Protein AF-A0A813GHS7-F1 (afdb_monomer_lite)

Organism: Polarella glacialis (NCBI:txid89957)

Structure (mmCIF, N/CA/C/O backbone):
data_AF-A0A813GHS7-F1
#
_entry.id   AF-A0A813GHS7-F1
#
loop_
_atom_site.group_PDB
_atom_site.id
_atom_site.type_symbol
_atom_site.label_atom_id
_atom_site.label_alt_id
_atom_site.label_comp_id
_atom_site.label_asym_id
_atom_site.label_entity_id
_atom_site.label_seq_id
_atom_site.pdbx_PDB_ins_code
_atom_site.Cartn_x
_atom_site.Cartn_y
_atom_site.Cartn_z
_atom_site.occupancy
_atom_site.B_iso_or_equiv
_atom_site.auth_seq_id
_atom_site.auth_comp_id
_atom_site.auth_asym_id
_atom_site.auth_atom_id
_atom_site.pdbx_PDB_model_num
ATOM 1 N N . MET A 1 1 ? 24.226 -10.082 -43.437 1.00 36.50 1 MET A N 1
ATOM 2 C CA . MET A 1 1 ? 23.513 -11.001 -42.524 1.00 36.50 1 MET A CA 1
ATOM 3 C C . MET A 1 1 ? 23.214 -10.230 -41.254 1.00 36.50 1 MET A C 1
ATOM 5 O O . MET A 1 1 ? 24.141 -9.887 -40.538 1.00 36.50 1 MET A O 1
ATOM 9 N N . VAL A 1 2 ? 21.954 -9.848 -41.059 1.00 33.19 2 VAL A N 1
ATOM 10 C CA . VAL A 1 2 ? 21.497 -9.031 -39.927 1.00 33.19 2 VAL A CA 1
ATOM 11 C C . VAL A 1 2 ? 20.894 -9.991 -38.909 1.00 33.19 2 VAL A C 1
ATOM 13 O O . VAL A 1 2 ? 19.911 -10.661 -39.218 1.00 33.19 2 VAL A O 1
ATOM 16 N N . HIS A 1 3 ? 21.507 -10.115 -37.733 1.00 35.50 3 HIS A N 1
ATOM 17 C CA . HIS A 1 3 ? 20.937 -10.893 -36.637 1.00 35.50 3 HIS A CA 1
ATOM 18 C C . HIS A 1 3 ? 19.760 -10.114 -36.045 1.00 35.50 3 HIS A C 1
ATOM 20 O O . HIS A 1 3 ? 19.949 -9.123 -35.344 1.00 35.50 3 HIS A O 1
ATOM 26 N N . GLN A 1 4 ? 18.541 -10.557 -36.355 1.00 38.16 4 GLN A N 1
ATOM 27 C CA . GLN A 1 4 ? 17.343 -10.175 -35.615 1.00 38.16 4 GLN A CA 1
ATOM 28 C C . GLN A 1 4 ? 17.448 -10.777 -34.209 1.00 38.16 4 GLN A C 1
ATOM 30 O O . GLN A 1 4 ? 17.292 -11.984 -34.032 1.00 38.16 4 GLN A O 1
ATOM 35 N N . PHE A 1 5 ? 17.741 -9.946 -33.210 1.00 39.94 5 PHE A N 1
ATOM 36 C CA . PHE A 1 5 ? 17.486 -10.303 -31.820 1.00 39.94 5 PHE A CA 1
ATOM 37 C C . PHE A 1 5 ? 15.978 -10.206 -31.589 1.00 39.94 5 PHE A C 1
ATOM 39 O O . PHE A 1 5 ? 15.392 -9.130 -31.702 1.00 39.94 5 PHE A O 1
ATOM 46 N N . GLY A 1 6 ? 15.359 -11.360 -31.338 1.00 39.00 6 GLY A N 1
ATOM 47 C CA . GLY A 1 6 ? 13.944 -11.476 -31.017 1.00 39.00 6 GLY A CA 1
ATOM 48 C C . GLY A 1 6 ? 13.598 -10.619 -29.806 1.00 39.00 6 GLY A C 1
ATOM 49 O O . GLY A 1 6 ? 14.186 -10.772 -28.735 1.00 39.00 6 GLY A O 1
ATOM 50 N N . GLY A 1 7 ? 12.654 -9.701 -30.003 1.00 39.31 7 GLY A N 1
ATOM 51 C CA . GLY A 1 7 ? 12.075 -8.904 -28.937 1.00 39.31 7 GLY A CA 1
ATOM 52 C C . GLY A 1 7 ? 11.357 -9.805 -27.941 1.00 39.31 7 GLY A C 1
ATOM 53 O O . GLY A 1 7 ? 10.362 -10.443 -28.276 1.00 39.31 7 GLY A O 1
ATOM 54 N N . LEU A 1 8 ? 11.857 -9.836 -26.709 1.00 34.03 8 LEU A N 1
ATOM 55 C CA . LEU A 1 8 ? 11.087 -10.269 -25.553 1.00 34.03 8 LEU A CA 1
ATOM 56 C C . LEU A 1 8 ? 10.046 -9.179 -25.275 1.00 34.03 8 LEU A C 1
ATOM 58 O O . LEU A 1 8 ? 10.344 -8.158 -24.653 1.00 34.03 8 LEU A O 1
ATOM 62 N N . THR A 1 9 ? 8.832 -9.369 -25.785 1.00 40.91 9 THR A N 1
ATOM 63 C CA . THR A 1 9 ? 7.668 -8.556 -25.422 1.00 40.91 9 THR A CA 1
ATOM 64 C C . THR A 1 9 ? 7.441 -8.689 -23.916 1.00 40.91 9 THR A C 1
ATOM 66 O O . THR A 1 9 ? 6.987 -9.722 -23.435 1.00 40.91 9 THR A O 1
ATOM 69 N N . SER A 1 10 ? 7.811 -7.652 -23.162 1.00 43.69 10 SER A N 1
ATOM 70 C CA . SER A 1 10 ? 7.777 -7.593 -21.691 1.00 43.69 10 SER A CA 1
ATOM 71 C C . SER A 1 10 ? 6.371 -7.350 -21.115 1.00 43.69 10 SER A C 1
ATOM 73 O O . SER A 1 10 ? 6.225 -6.684 -20.092 1.00 43.69 10 SER A O 1
ATOM 75 N N . GLU A 1 11 ? 5.336 -7.899 -21.746 1.00 42.72 11 GLU A N 1
ATOM 76 C CA . GLU A 1 11 ? 3.939 -7.786 -21.311 1.00 42.72 11 GLU A CA 1
ATOM 77 C C . GLU A 1 11 ? 3.357 -9.151 -20.921 1.00 42.72 11 GLU A C 1
ATOM 79 O O . GLU A 1 11 ? 2.284 -9.541 -21.356 1.00 42.72 11 GLU A O 1
ATOM 84 N N . GLU A 1 12 ? 4.033 -9.877 -20.031 1.00 44.19 12 GLU A N 1
ATOM 85 C CA . GLU A 1 12 ? 3.322 -10.776 -19.112 1.00 44.19 12 GLU A CA 1
ATOM 86 C C . GLU A 1 12 ? 3.028 -9.998 -17.827 1.00 44.19 12 GLU A C 1
ATOM 88 O O . GLU A 1 12 ? 3.637 -10.170 -16.769 1.00 44.19 12 GLU A O 1
ATOM 93 N N . VAL A 1 13 ? 2.105 -9.046 -17.954 1.00 47.00 13 VAL A N 1
ATOM 94 C CA . VAL A 1 13 ? 1.297 -8.605 -16.821 1.00 47.00 13 VAL A CA 1
ATOM 95 C C . VAL A 1 13 ? 0.344 -9.766 -16.569 1.00 47.00 13 VAL A C 1
ATOM 97 O O . VAL A 1 13 ? -0.518 -10.024 -17.406 1.00 47.00 13 VAL A O 1
ATOM 100 N N . LEU A 1 14 ? 0.528 -10.504 -15.467 1.00 47.44 14 LEU A N 1
ATOM 101 C CA . LEU A 1 14 ? -0.440 -11.521 -15.050 1.00 47.44 14 LEU A CA 1
ATOM 102 C C . LEU A 1 14 ? -1.845 -10.920 -15.155 1.00 47.44 14 LEU A C 1
ATOM 104 O O . LEU A 1 14 ? -2.063 -9.814 -14.641 1.00 47.44 14 LEU A O 1
ATOM 108 N N . PRO A 1 15 ? -2.787 -11.593 -15.832 1.00 47.19 15 PRO A N 1
ATOM 109 C CA . PRO A 1 15 ? -4.115 -11.047 -15.994 1.00 47.19 15 PRO A CA 1
ATOM 110 C C . PRO A 1 15 ? -4.692 -10.852 -14.591 1.00 47.19 15 PRO A C 1
ATOM 112 O O . PRO A 1 15 ? -4.688 -11.769 -13.767 1.00 47.19 15 PRO A O 1
ATOM 115 N N . ALA A 1 16 ? -5.169 -9.638 -14.300 1.00 50.06 16 ALA A N 1
ATOM 116 C CA . ALA A 1 16 ? -5.717 -9.254 -12.996 1.00 50.06 16 ALA A CA 1
ATOM 117 C C . ALA A 1 16 ? -6.776 -10.246 -12.458 1.00 50.06 16 ALA A C 1
ATOM 119 O O . ALA A 1 16 ? -7.052 -10.274 -11.260 1.00 50.06 16 ALA A O 1
ATOM 120 N N . SER A 1 17 ? -7.329 -11.090 -13.337 1.00 47.47 17 SER A N 1
ATOM 121 C CA . SER A 1 17 ? -8.235 -12.195 -13.041 1.00 47.47 17 SER A CA 1
ATOM 122 C C . SER A 1 17 ? -7.668 -13.286 -12.122 1.00 47.47 17 SER A C 1
ATOM 124 O O . SER A 1 17 ? -8.441 -13.827 -11.337 1.00 47.47 17 SER A O 1
ATOM 126 N N . GLU A 1 18 ? -6.369 -13.616 -12.159 1.00 52.31 18 GLU A N 1
ATOM 127 C CA . GLU A 1 18 ? -5.810 -14.666 -11.277 1.00 52.31 18 GLU A CA 1
ATOM 128 C C . GLU A 1 18 ? -5.592 -14.167 -9.844 1.00 52.31 18 GLU A C 1
ATOM 130 O O . GLU A 1 18 ? -5.934 -14.857 -8.884 1.00 52.31 18 GLU A O 1
ATOM 135 N N . VAL A 1 19 ? -5.141 -12.920 -9.685 1.00 54.12 19 VAL A N 1
ATOM 136 C CA . VAL A 1 19 ? -4.993 -12.272 -8.367 1.00 54.12 19 VAL A CA 1
ATOM 137 C C . VAL A 1 19 ? -6.355 -12.153 -7.665 1.00 54.12 19 VAL A C 1
ATOM 139 O O . VAL A 1 19 ? -6.454 -12.303 -6.450 1.00 54.12 19 VAL A O 1
ATOM 142 N N . HIS A 1 20 ? -7.425 -11.933 -8.433 1.00 53.25 20 HIS A N 1
ATOM 143 C CA . HIS A 1 20 ? -8.784 -11.774 -7.914 1.00 53.25 20 HIS A CA 1
ATOM 144 C C . HIS A 1 20 ? -9.390 -13.080 -7.357 1.00 53.25 20 HIS A C 1
ATOM 146 O O . HIS A 1 20 ? -10.262 -13.032 -6.485 1.00 53.25 20 HIS A O 1
ATOM 152 N N . LEU A 1 21 ? -8.934 -14.248 -7.831 1.00 51.66 21 LEU A N 1
ATOM 153 C CA . LEU A 1 21 ? -9.449 -15.564 -7.424 1.00 51.66 21 LEU A CA 1
ATOM 154 C C . LEU A 1 21 ? -8.885 -16.048 -6.082 1.00 51.66 21 LEU A C 1
ATOM 156 O O . LEU A 1 21 ? -9.581 -16.759 -5.355 1.00 51.66 21 LEU A O 1
ATOM 160 N N . GLU A 1 22 ? -7.663 -15.653 -5.719 1.00 55.16 22 GLU A N 1
ATOM 161 C CA . GLU A 1 22 ? -7.086 -16.038 -4.425 1.00 55.16 22 GLU A CA 1
ATOM 162 C C . GLU A 1 22 ? -7.617 -15.185 -3.270 1.00 55.16 22 GLU A C 1
ATOM 164 O O . GLU A 1 22 ? -7.928 -15.728 -2.211 1.00 55.16 22 GLU A O 1
ATOM 169 N N . ILE A 1 23 ? -7.831 -13.883 -3.484 1.00 55.56 23 ILE A N 1
ATOM 170 C CA . ILE A 1 23 ? -8.336 -12.973 -2.440 1.00 55.56 23 ILE A CA 1
ATOM 171 C C . ILE A 1 23 ? -9.829 -13.229 -2.137 1.00 55.56 23 ILE A C 1
ATOM 173 O O . ILE A 1 23 ? -10.288 -13.059 -1.009 1.00 55.56 23 ILE A O 1
ATOM 177 N N . SER A 1 24 ? -10.604 -13.729 -3.109 1.00 52.66 24 SER A N 1
ATOM 178 C CA . SER A 1 24 ? -12.039 -14.007 -2.929 1.00 52.66 24 SER A CA 1
ATOM 179 C C . SER A 1 24 ? -12.353 -15.196 -2.002 1.00 52.66 24 SER A C 1
ATOM 181 O O . SER A 1 24 ? -13.520 -15.403 -1.667 1.00 52.66 24 SER A O 1
ATOM 183 N N . LYS A 1 25 ? -11.354 -15.977 -1.568 1.00 61.75 25 LYS A N 1
ATOM 184 C CA . LYS A 1 25 ? -11.558 -17.126 -0.665 1.00 61.75 25 LYS A CA 1
ATOM 185 C C . LYS A 1 25 ? -11.764 -16.733 0.806 1.00 61.75 25 LYS A C 1
ATOM 187 O O . LYS A 1 25 ? -12.123 -17.593 1.604 1.00 61.75 25 LYS A O 1
ATOM 192 N N . PHE A 1 26 ? -11.593 -15.459 1.168 1.00 57.34 26 PHE A N 1
ATOM 193 C CA . PHE A 1 26 ? -11.444 -15.026 2.566 1.00 57.34 26 PHE A CA 1
ATOM 194 C C . PHE A 1 26 ? -12.660 -14.305 3.189 1.00 57.34 26 PHE A C 1
ATOM 196 O O . PHE A 1 26 ? -12.546 -13.599 4.185 1.00 57.34 26 PHE A O 1
ATOM 203 N N . GLY A 1 27 ? -13.873 -14.523 2.671 1.00 57.00 27 GLY A N 1
ATOM 204 C CA . GLY A 1 27 ? -15.114 -14.282 3.433 1.00 57.00 27 GLY A CA 1
ATOM 205 C C . GLY A 1 27 ? -15.594 -12.828 3.589 1.00 57.00 27 GLY A C 1
ATOM 206 O O . GLY A 1 27 ? -16.678 -12.624 4.131 1.00 57.00 27 GLY A O 1
ATOM 207 N N . ASN A 1 28 ? -14.880 -11.816 3.078 1.00 72.62 28 ASN A N 1
ATOM 208 C CA . ASN A 1 28 ? -15.319 -10.411 3.136 1.00 72.62 28 ASN A CA 1
ATOM 209 C C . ASN A 1 28 ? -15.325 -9.724 1.760 1.00 72.62 28 ASN A C 1
ATOM 211 O O . ASN A 1 28 ? -14.550 -8.810 1.475 1.00 72.62 28 ASN A O 1
ATOM 215 N N . GLU A 1 29 ? -16.250 -10.147 0.896 1.00 77.25 29 GLU A N 1
ATOM 216 C CA . GLU A 1 29 ? -16.367 -9.672 -0.490 1.00 77.25 29 GLU A CA 1
ATOM 217 C C . GLU A 1 29 ? -16.498 -8.139 -0.602 1.00 77.25 29 GLU A C 1
ATOM 219 O O . GLU A 1 29 ? -15.962 -7.519 -1.522 1.00 77.25 29 GLU A O 1
ATOM 224 N N . LYS A 1 30 ? -17.162 -7.492 0.367 1.00 79.88 30 LYS A N 1
ATOM 225 C CA . LYS A 1 30 ? -17.287 -6.026 0.412 1.00 79.88 30 LYS A CA 1
ATOM 226 C C . LYS A 1 30 ? -15.940 -5.342 0.645 1.00 79.88 30 LYS A C 1
ATOM 228 O O . LYS A 1 30 ? -15.653 -4.346 -0.021 1.00 79.88 30 LYS A O 1
ATOM 233 N N . ALA A 1 31 ? -15.124 -5.858 1.567 1.00 75.00 31 ALA A N 1
ATOM 234 C CA . ALA A 1 31 ? -13.791 -5.320 1.829 1.00 75.00 31 ALA A CA 1
ATOM 235 C C . ALA A 1 31 ? -12.870 -5.492 0.614 1.00 75.00 31 ALA A C 1
ATOM 237 O O . ALA A 1 31 ? -12.164 -4.553 0.255 1.00 75.00 31 ALA A O 1
ATOM 238 N N . VAL A 1 32 ? -12.957 -6.636 -0.070 1.00 80.94 32 VAL A N 1
ATOM 239 C CA . VAL A 1 32 ? -12.198 -6.919 -1.298 1.00 80.94 32 VAL A CA 1
ATOM 240 C C . VAL A 1 32 ? -12.590 -5.968 -2.433 1.00 80.94 32 VAL A C 1
ATOM 242 O O . VAL A 1 32 ? -11.729 -5.326 -3.030 1.00 80.94 32 VAL A O 1
ATOM 245 N N . ARG A 1 33 ? -13.891 -5.790 -2.703 1.00 83.81 33 ARG A N 1
ATOM 246 C CA . ARG A 1 33 ? -14.361 -4.841 -3.732 1.00 83.81 33 ARG A CA 1
ATOM 247 C C . ARG A 1 33 ? -13.914 -3.410 -3.441 1.00 83.81 33 ARG A C 1
ATOM 249 O O . ARG A 1 33 ? -13.513 -2.694 -4.356 1.00 83.81 33 ARG A O 1
ATOM 256 N N . ARG A 1 34 ? -13.980 -2.990 -2.173 1.00 82.81 34 ARG A N 1
ATOM 257 C CA . ARG A 1 34 ? -13.508 -1.667 -1.749 1.00 82.81 34 ARG A CA 1
ATOM 258 C C . ARG A 1 34 ? -12.008 -1.517 -1.988 1.00 82.81 34 ARG A C 1
ATOM 260 O O . ARG A 1 34 ? -11.610 -0.535 -2.597 1.00 82.81 34 ARG A O 1
ATOM 267 N N . PHE A 1 35 ? -11.219 -2.514 -1.595 1.00 85.50 35 PHE A N 1
ATOM 268 C CA . PHE A 1 35 ? -9.775 -2.541 -1.809 1.00 85.50 35 PHE A CA 1
ATOM 269 C C . PHE A 1 35 ? -9.406 -2.334 -3.286 1.00 85.50 35 PHE A C 1
ATOM 271 O O . PHE A 1 35 ? -8.650 -1.423 -3.610 1.00 85.50 35 PHE A O 1
ATOM 278 N N . TYR A 1 36 ? -10.005 -3.100 -4.203 1.00 84.56 36 TYR A N 1
ATOM 279 C CA . TYR A 1 36 ? -9.725 -2.946 -5.635 1.00 84.56 36 TYR A CA 1
ATOM 280 C C . TYR A 1 36 ? -10.195 -1.613 -6.212 1.00 84.56 36 TYR A C 1
ATOM 282 O O . TYR A 1 36 ? -9.516 -1.046 -7.066 1.00 84.56 36 TYR A O 1
ATOM 290 N N . ARG A 1 37 ? -11.335 -1.089 -5.751 1.00 87.81 37 ARG A N 1
ATOM 291 C CA . ARG A 1 37 ? -11.815 0.231 -6.172 1.00 87.81 37 ARG A CA 1
ATOM 292 C C . ARG A 1 37 ? -10.841 1.333 -5.759 1.00 87.81 37 ARG A C 1
ATOM 294 O O . ARG A 1 37 ? -10.554 2.210 -6.568 1.00 87.81 37 ARG A O 1
ATOM 301 N N . ASP A 1 38 ? -10.346 1.278 -4.527 1.00 85.56 38 ASP A N 1
ATOM 302 C CA . ASP A 1 38 ? -9.418 2.275 -3.995 1.00 85.56 38 ASP A CA 1
ATOM 303 C C . ASP A 1 38 ? -8.076 2.214 -4.765 1.00 85.56 38 ASP A C 1
ATOM 305 O O . ASP A 1 38 ? -7.547 3.246 -5.181 1.00 85.56 38 ASP A O 1
ATOM 309 N N . GLY A 1 39 ? -7.593 1.009 -5.094 1.00 86.44 39 GLY A N 1
ATOM 310 C CA . GLY A 1 39 ? -6.416 0.821 -5.954 1.00 86.44 39 GLY A CA 1
ATOM 311 C C . GLY A 1 39 ? -6.618 1.317 -7.390 1.00 86.44 39 GLY A C 1
ATOM 312 O O . GLY A 1 39 ? -5.750 1.995 -7.941 1.00 86.44 39 GLY A O 1
ATOM 313 N N . ALA A 1 40 ? -7.783 1.043 -7.988 1.00 85.38 40 ALA A N 1
ATOM 314 C CA . ALA A 1 40 ? -8.126 1.515 -9.328 1.00 85.38 40 ALA A CA 1
ATOM 315 C C . ALA A 1 40 ? -8.172 3.049 -9.392 1.00 85.38 40 ALA A C 1
ATOM 317 O O . ALA A 1 40 ? -7.591 3.635 -10.306 1.00 85.38 40 ALA A O 1
ATOM 318 N N . ALA A 1 41 ? -8.791 3.696 -8.398 1.00 85.44 41 ALA A N 1
ATOM 319 C CA . ALA A 1 41 ? -8.830 5.152 -8.287 1.00 85.44 41 ALA A CA 1
ATOM 320 C C . ALA A 1 41 ? -7.413 5.743 -8.255 1.00 85.44 41 ALA A C 1
ATOM 322 O O . ALA A 1 41 ? -7.081 6.578 -9.091 1.00 85.44 41 ALA A O 1
ATOM 323 N N . PHE A 1 42 ? -6.540 5.222 -7.386 1.00 87.00 42 PHE A N 1
ATOM 324 C CA . PHE A 1 42 ? -5.150 5.675 -7.304 1.00 87.00 42 PHE A CA 1
ATOM 325 C C . PHE A 1 42 ? -4.372 5.449 -8.611 1.00 87.00 42 PHE A C 1
ATOM 327 O O . PHE A 1 42 ? -3.563 6.279 -9.025 1.00 87.00 42 PHE A O 1
ATOM 334 N N . SER A 1 43 ? -4.604 4.319 -9.285 1.00 83.38 43 SER A N 1
ATOM 335 C CA . SER A 1 43 ? -3.904 3.970 -10.526 1.00 83.38 43 SER A CA 1
ATOM 336 C C . SER A 1 43 ? -4.315 4.810 -11.737 1.00 83.38 43 SER A C 1
ATOM 338 O O . SER A 1 43 ? -3.518 4.921 -12.670 1.00 83.38 43 SER A O 1
ATOM 340 N N . ASN A 1 44 ? -5.507 5.411 -11.708 1.00 86.19 44 ASN A N 1
ATOM 341 C CA . ASN A 1 44 ? -6.054 6.223 -12.796 1.00 86.19 44 ASN A CA 1
ATOM 342 C C . ASN A 1 44 ? -5.791 7.727 -12.622 1.00 86.19 44 ASN A C 1
ATOM 344 O O . ASN A 1 44 ? -5.871 8.457 -13.604 1.00 86.19 44 ASN A O 1
ATOM 348 N N . SER A 1 45 ? -5.450 8.177 -11.413 1.00 86.81 45 SER A N 1
ATOM 349 C CA . SER A 1 45 ? -5.071 9.568 -11.126 1.00 86.81 45 SER A CA 1
ATOM 350 C C . SER A 1 45 ? -3.740 9.972 -11.757 1.00 86.81 45 SER A C 1
ATOM 352 O O . SER A 1 45 ? -2.889 9.117 -12.032 1.00 86.81 45 SER A O 1
ATOM 354 N N . ASP A 1 46 ? -3.514 11.268 -11.945 1.00 89.19 46 ASP A N 1
ATOM 355 C CA . ASP A 1 46 ? -2.211 11.785 -12.379 1.00 89.19 46 ASP A CA 1
ATOM 356 C C . ASP A 1 46 ? -1.156 11.741 -11.248 1.00 89.19 46 ASP A C 1
ATOM 358 O O . ASP A 1 46 ? -1.393 11.218 -10.155 1.00 89.19 46 ASP A O 1
ATOM 362 N N . LEU A 1 47 ? 0.073 12.185 -11.529 1.00 84.44 47 LEU A N 1
ATOM 363 C CA . LEU A 1 47 ? 1.167 12.116 -10.554 1.00 84.44 47 LEU A CA 1
ATOM 364 C C . LEU A 1 47 ? 0.974 13.088 -9.381 1.00 84.44 47 LEU A C 1
ATOM 366 O O . LEU A 1 47 ? 1.296 12.731 -8.242 1.00 84.44 47 LEU A O 1
ATOM 370 N N . ASP A 1 48 ? 0.454 14.280 -9.650 1.00 87.06 48 ASP A N 1
ATOM 371 C CA . ASP A 1 48 ? 0.270 15.331 -8.653 1.00 87.06 48 ASP A CA 1
ATOM 372 C C . ASP A 1 48 ? -0.861 14.948 -7.698 1.00 87.06 48 ASP A C 1
ATOM 374 O O . ASP A 1 48 ? -0.686 14.974 -6.479 1.00 87.06 48 ASP A O 1
ATOM 378 N N . GLU A 1 49 ? -1.974 14.447 -8.235 1.00 89.75 49 GLU A N 1
ATOM 379 C CA . GLU A 1 49 ? -3.087 13.877 -7.481 1.00 89.75 49 GLU A CA 1
ATOM 380 C C . GLU A 1 49 ? -2.635 12.719 -6.590 1.00 89.75 49 GLU A C 1
ATOM 382 O O . GLU A 1 49 ? -2.986 12.672 -5.411 1.00 89.75 49 GLU A O 1
ATOM 387 N N . ARG A 1 50 ? -1.821 11.791 -7.111 1.00 89.81 50 ARG A N 1
ATOM 388 C CA . ARG A 1 50 ? -1.277 10.679 -6.309 1.00 89.81 50 ARG A CA 1
ATOM 389 C C . ARG A 1 50 ? -0.381 11.170 -5.179 1.00 89.81 50 ARG A C 1
ATOM 391 O O . ARG A 1 50 ? -0.385 10.572 -4.102 1.00 89.81 50 ARG A O 1
ATOM 398 N N . THR A 1 51 ? 0.393 12.223 -5.423 1.00 89.38 51 THR A N 1
ATOM 399 C CA . THR A 1 51 ? 1.285 12.819 -4.422 1.00 89.38 51 THR A CA 1
ATOM 400 C C . THR A 1 51 ? 0.475 13.501 -3.324 1.00 89.38 51 THR A C 1
ATOM 402 O O . THR A 1 51 ? 0.660 13.179 -2.153 1.00 89.38 51 THR A O 1
ATOM 405 N N . LEU A 1 52 ? -0.503 14.332 -3.695 1.00 91.00 52 LEU A N 1
ATOM 406 C CA . LEU A 1 52 ? -1.431 14.973 -2.758 1.00 91.00 52 LEU A CA 1
ATOM 407 C C . LEU A 1 52 ? -2.240 13.947 -1.958 1.00 91.00 52 LEU A C 1
ATOM 409 O O . LEU A 1 52 ? -2.435 14.093 -0.750 1.00 91.00 52 LEU A O 1
ATOM 413 N N . HIS A 1 53 ? -2.695 12.882 -2.616 1.00 91.56 53 HIS A N 1
ATOM 414 C CA . HIS A 1 53 ? -3.407 11.791 -1.964 1.00 91.56 53 HIS A CA 1
ATOM 415 C C . HIS A 1 53 ? -2.530 11.102 -0.912 1.00 91.56 53 HIS A C 1
ATOM 417 O O . HIS A 1 53 ? -2.984 10.839 0.200 1.00 91.56 53 HIS A O 1
ATOM 423 N N . LEU A 1 54 ? -1.261 10.850 -1.232 1.00 92.75 54 LEU A N 1
ATOM 424 C CA . LEU A 1 54 ? -0.308 10.260 -0.302 1.00 92.75 54 LEU A CA 1
ATOM 425 C C . LEU A 1 54 ? 0.004 11.183 0.885 1.00 92.75 54 LEU A C 1
ATOM 427 O O . LEU A 1 54 ? 0.012 10.707 2.019 1.00 92.75 54 LEU A O 1
ATOM 431 N N . ASP A 1 55 ? 0.206 12.480 0.651 1.00 93.25 55 ASP A N 1
ATOM 432 C CA . ASP A 1 55 ? 0.392 13.467 1.723 1.00 93.25 55 ASP A CA 1
ATOM 433 C C . ASP A 1 55 ? -0.827 13.473 2.667 1.00 93.25 55 ASP A C 1
ATOM 435 O O . ASP A 1 55 ? -0.688 13.426 3.893 1.00 93.25 55 ASP A O 1
ATOM 439 N N . SER A 1 56 ? -2.037 13.418 2.098 1.00 95.19 56 SER A N 1
ATOM 440 C CA . SER A 1 56 ? -3.286 13.311 2.858 1.00 95.19 56 SER A CA 1
ATOM 441 C C . SER A 1 56 ? -3.379 12.013 3.667 1.00 95.19 56 SER A C 1
ATOM 443 O O . SER A 1 56 ? -3.811 12.034 4.823 1.00 95.19 56 SER A O 1
ATOM 445 N N . LEU A 1 57 ? -2.968 10.874 3.099 1.00 95.12 57 LEU A N 1
ATOM 446 C CA . LEU A 1 57 ? -2.925 9.595 3.814 1.00 95.12 57 LEU A CA 1
ATOM 447 C C . LEU A 1 57 ? -1.961 9.644 5.002 1.00 95.12 57 LEU A C 1
ATOM 449 O O . LEU A 1 57 ? -2.306 9.164 6.084 1.00 95.12 57 LEU A O 1
ATOM 453 N N . GLU A 1 58 ? -0.773 10.226 4.820 1.00 95.69 58 GLU A N 1
ATOM 454 C CA . GLU A 1 58 ? 0.222 10.378 5.885 1.00 95.69 58 GLU A CA 1
ATOM 455 C C . GLU A 1 58 ? -0.327 11.236 7.036 1.00 95.69 58 GLU A C 1
ATOM 457 O O . GLU A 1 58 ? -0.230 10.839 8.202 1.00 95.69 58 GLU A O 1
ATOM 462 N N . GLU A 1 59 ? -0.975 12.362 6.729 1.00 96.69 59 GLU A N 1
ATOM 463 C CA . GLU A 1 59 ? -1.592 13.236 7.733 1.00 96.69 59 GLU A CA 1
ATOM 464 C C . GLU A 1 59 ? -2.759 12.548 8.464 1.00 96.69 59 GLU A C 1
ATOM 466 O O . GLU A 1 59 ? -2.841 12.572 9.698 1.00 96.69 59 GLU A O 1
ATOM 471 N N . ARG A 1 60 ? -3.653 11.886 7.714 1.00 97.19 60 ARG A N 1
ATOM 472 C CA . ARG A 1 60 ? -4.791 11.133 8.268 1.00 97.19 60 ARG A CA 1
ATOM 473 C C . ARG A 1 60 ? -4.320 10.002 9.178 1.00 97.19 60 ARG A C 1
ATOM 475 O O . ARG A 1 60 ? -4.969 9.758 10.192 1.00 97.19 60 ARG A O 1
ATOM 482 N N . LEU A 1 61 ? -3.206 9.341 8.855 1.00 96.62 61 LEU A N 1
ATOM 483 C CA . LEU A 1 61 ? -2.631 8.288 9.694 1.00 96.62 61 LEU A CA 1
ATOM 484 C C . LEU A 1 61 ? -2.137 8.851 11.024 1.00 96.62 61 LEU A C 1
ATOM 486 O O . LEU A 1 61 ? -2.445 8.289 12.070 1.00 96.62 61 LEU A O 1
ATOM 490 N N . VAL A 1 62 ? -1.415 9.974 10.999 1.00 96.88 62 VAL A N 1
ATOM 491 C CA . VAL A 1 62 ? -0.940 10.630 12.227 1.00 96.88 62 VAL A CA 1
ATOM 492 C C . VAL A 1 62 ? -2.114 11.015 13.125 1.00 96.88 62 VAL A C 1
ATOM 494 O O . VAL A 1 62 ? -2.085 10.727 14.320 1.00 96.88 62 VAL A O 1
ATOM 497 N N . LYS A 1 63 ? -3.171 11.600 12.549 1.00 97.25 63 LYS A N 1
ATOM 498 C CA . LYS A 1 63 ? -4.392 11.954 13.285 1.00 97.25 63 LYS A CA 1
ATOM 499 C C . LYS A 1 63 ? -5.098 10.725 13.862 1.00 97.25 63 LYS A C 1
ATOM 501 O O . LYS A 1 63 ? -5.452 10.746 15.033 1.00 97.25 63 LYS A O 1
ATOM 506 N N . ALA A 1 64 ? -5.258 9.662 13.072 1.00 96.81 64 ALA A N 1
ATOM 507 C CA . ALA A 1 64 ? -5.926 8.434 13.503 1.00 96.81 64 ALA A CA 1
ATOM 508 C C . ALA A 1 64 ? -5.182 7.733 14.648 1.00 96.81 64 ALA A C 1
ATOM 510 O O . ALA A 1 64 ? -5.817 7.248 15.579 1.00 96.81 64 ALA A O 1
ATOM 511 N N . VAL A 1 65 ? -3.847 7.714 14.602 1.00 96.38 65 VAL A N 1
ATOM 512 C CA . VAL A 1 65 ? -3.015 7.175 15.688 1.00 96.38 65 VAL A CA 1
ATOM 513 C C . VAL A 1 65 ? -3.130 8.044 16.939 1.00 96.38 65 VAL A C 1
ATOM 515 O O . VAL A 1 65 ? -3.315 7.513 18.027 1.00 96.38 65 VAL A O 1
ATOM 518 N N . ALA A 1 66 ? -3.071 9.372 16.799 1.00 96.62 66 ALA A N 1
ATOM 519 C CA . ALA A 1 66 ? -3.205 10.292 17.930 1.00 96.62 66 ALA A CA 1
ATOM 520 C C . ALA A 1 66 ? -4.585 10.216 18.606 1.00 96.62 66 ALA A C 1
ATOM 522 O O . ALA A 1 66 ? -4.697 10.482 19.798 1.00 96.62 66 ALA A O 1
ATOM 523 N N . SER A 1 67 ? -5.627 9.862 17.850 1.00 96.75 67 SER A N 1
ATOM 524 C CA . SER A 1 67 ? -6.986 9.675 18.358 1.00 96.75 67 SER A CA 1
ATOM 525 C C . SER A 1 67 ? -7.318 8.224 18.722 1.00 96.75 67 SER A C 1
ATOM 527 O O . SER A 1 67 ? -8.490 7.936 18.947 1.00 96.75 67 SER A O 1
ATOM 529 N N . GLU A 1 68 ? -6.342 7.310 18.685 1.00 95.38 68 GLU A N 1
ATOM 530 C CA . GLU A 1 68 ? -6.517 5.869 18.950 1.00 95.38 68 GLU A CA 1
ATOM 531 C C . GLU A 1 68 ? -7.641 5.212 18.116 1.00 95.38 68 GLU A C 1
ATOM 533 O O . GLU A 1 68 ? -8.318 4.276 18.536 1.00 95.38 68 GLU A O 1
ATOM 538 N N . SER A 1 69 ? -7.857 5.707 16.893 1.00 95.69 69 SER A N 1
ATOM 539 C CA . SER A 1 69 ? -8.898 5.219 15.983 1.00 95.69 69 SER A CA 1
ATOM 540 C C . SER A 1 69 ? -8.371 4.055 15.137 1.00 95.69 69 SER A C 1
ATOM 542 O O . SER A 1 69 ? -8.001 4.218 13.970 1.00 95.69 69 SER A O 1
ATOM 544 N N . TRP A 1 70 ? -8.303 2.858 15.725 1.00 94.38 70 TRP A N 1
ATOM 545 C CA . TRP A 1 70 ? -7.675 1.682 15.098 1.00 94.38 70 TRP A CA 1
ATOM 546 C C . TRP A 1 70 ? -8.374 1.208 13.820 1.00 94.38 70 TRP A C 1
ATOM 548 O O . TRP A 1 70 ? -7.705 0.835 12.854 1.00 94.38 70 TRP A O 1
ATOM 558 N N . ASP A 1 71 ? -9.701 1.321 13.750 1.00 93.56 71 ASP A N 1
ATOM 559 C CA . ASP A 1 71 ? -10.466 1.036 12.528 1.00 93.56 71 ASP A CA 1
ATOM 560 C C . ASP A 1 71 ? -10.056 1.959 11.372 1.00 93.56 71 ASP A C 1
ATOM 562 O O . ASP A 1 71 ? -9.938 1.544 10.212 1.00 93.56 71 ASP A O 1
ATOM 566 N N . GLN A 1 72 ? -9.793 3.230 11.685 1.00 95.06 72 GLN A N 1
ATOM 567 C CA . GLN A 1 72 ? -9.333 4.199 10.701 1.00 95.06 72 GLN A CA 1
ATOM 568 C C . GLN A 1 72 ? -7.899 3.903 10.264 1.00 95.06 72 GLN A C 1
ATOM 570 O O . GLN A 1 72 ? -7.619 3.967 9.067 1.00 95.06 72 GLN A O 1
ATOM 575 N N . VAL A 1 73 ? -7.016 3.515 11.190 1.00 95.94 73 VAL A N 1
ATOM 576 C CA . VAL A 1 73 ? -5.658 3.052 10.859 1.00 95.94 73 VAL A CA 1
ATOM 577 C C . VAL A 1 73 ? -5.723 1.851 9.908 1.00 95.94 73 VAL A C 1
ATOM 579 O O . VAL A 1 73 ? -5.081 1.874 8.856 1.00 95.94 73 VAL A O 1
ATOM 582 N N . CYS A 1 74 ? -6.568 0.855 10.194 1.00 94.62 74 CYS A N 1
ATOM 583 C CA . CYS A 1 74 ? -6.777 -0.295 9.311 1.00 94.62 74 CYS A CA 1
ATOM 584 C C . CYS A 1 74 ? -7.269 0.127 7.920 1.00 94.62 74 CYS A C 1
ATOM 586 O O . CYS A 1 74 ? -6.784 -0.364 6.898 1.00 94.62 74 CYS A O 1
ATOM 588 N N . SER A 1 75 ? -8.215 1.069 7.857 1.00 93.94 75 SER A N 1
ATOM 589 C CA . SER A 1 75 ? -8.721 1.587 6.586 1.00 93.94 75 SER A CA 1
ATOM 590 C C . SER A 1 75 ? -7.641 2.293 5.765 1.00 93.94 75 SER A C 1
ATOM 592 O O . SER A 1 75 ? -7.586 2.083 4.557 1.00 93.94 75 SER A O 1
ATOM 594 N N . LEU A 1 76 ? -6.789 3.097 6.403 1.00 95.25 76 LEU A N 1
ATOM 595 C CA . LEU A 1 76 ? -5.700 3.819 5.740 1.00 95.25 76 LEU A CA 1
ATOM 596 C C . LEU A 1 76 ? -4.619 2.870 5.221 1.00 95.25 76 LEU A C 1
ATOM 598 O O . LEU A 1 76 ? -4.116 3.056 4.117 1.00 95.25 76 LEU A O 1
ATOM 602 N N . ILE A 1 77 ? -4.296 1.820 5.983 1.00 95.44 77 ILE A N 1
ATOM 603 C CA . ILE A 1 77 ? -3.363 0.777 5.541 1.00 95.44 77 ILE A CA 1
ATOM 604 C C . ILE A 1 77 ? -3.908 0.064 4.305 1.00 95.44 77 ILE A C 1
ATOM 606 O O . ILE A 1 77 ? -3.154 -0.159 3.361 1.00 95.44 77 ILE A O 1
ATOM 610 N N . ARG A 1 78 ? -5.207 -0.267 4.270 1.00 94.00 78 ARG A N 1
ATOM 611 C CA . ARG A 1 78 ? -5.825 -0.865 3.076 1.00 94.00 78 ARG A CA 1
ATOM 612 C C . ARG A 1 78 ? -5.749 0.052 1.861 1.00 94.00 78 ARG A C 1
ATOM 614 O O . ARG A 1 78 ? -5.381 -0.419 0.792 1.00 94.00 78 ARG A O 1
ATOM 621 N N . GLU A 1 79 ? -6.083 1.328 2.034 1.00 94.12 79 GLU A N 1
ATOM 622 C CA . GLU A 1 79 ? -6.041 2.346 0.974 1.00 94.12 79 GLU A CA 1
ATOM 623 C C . GLU A 1 79 ? -4.612 2.464 0.408 1.00 94.12 79 GLU A C 1
ATOM 625 O O . GLU A 1 79 ? -4.398 2.340 -0.798 1.00 94.12 79 GLU A O 1
ATOM 630 N N . ALA A 1 80 ? -3.607 2.552 1.286 1.00 94.62 80 ALA A N 1
ATOM 631 C CA . ALA A 1 80 ? -2.201 2.591 0.891 1.00 94.62 80 ALA A CA 1
ATOM 632 C C . ALA A 1 80 ? -1.713 1.283 0.240 1.00 94.62 80 ALA A C 1
ATOM 634 O O . ALA A 1 80 ? -0.946 1.318 -0.722 1.00 94.62 80 ALA A O 1
ATOM 635 N N . ALA A 1 81 ? -2.144 0.123 0.742 1.00 94.06 81 ALA A N 1
ATOM 636 C CA . ALA A 1 81 ? -1.772 -1.174 0.185 1.00 94.06 81 ALA A CA 1
ATOM 637 C C . ALA A 1 81 ? -2.386 -1.401 -1.202 1.00 94.06 81 ALA A C 1
ATOM 639 O O . ALA A 1 81 ? -1.718 -1.958 -2.068 1.00 94.06 81 ALA A O 1
ATOM 640 N N . ALA A 1 82 ? -3.608 -0.923 -1.444 1.00 91.44 82 ALA A N 1
ATOM 641 C CA . ALA A 1 82 ? -4.246 -0.976 -2.757 1.00 91.44 82 ALA A CA 1
ATOM 642 C C . ALA A 1 82 ? -3.517 -0.115 -3.803 1.00 91.44 82 ALA A C 1
ATOM 644 O O . ALA A 1 82 ? -3.522 -0.436 -4.989 1.00 91.44 82 ALA A O 1
ATOM 645 N N . ALA A 1 83 ? -2.851 0.954 -3.358 1.00 91.69 83 ALA A N 1
ATOM 646 C CA . ALA A 1 83 ? -2.021 1.831 -4.181 1.00 91.69 83 ALA A CA 1
ATOM 647 C C . ALA A 1 83 ? -0.603 1.279 -4.460 1.00 91.69 83 ALA A C 1
ATOM 649 O O . ALA A 1 83 ? 0.172 1.880 -5.221 1.00 91.69 83 ALA A O 1
ATOM 650 N N . LEU A 1 84 ? -0.222 0.147 -3.852 1.00 90.50 84 LEU A N 1
ATOM 651 C CA . LEU A 1 84 ? 1.073 -0.475 -4.116 1.00 90.50 84 LEU A CA 1
ATOM 652 C C . LEU A 1 84 ? 1.119 -1.067 -5.524 1.00 90.50 84 LEU A C 1
ATOM 654 O O . LEU A 1 84 ? 0.272 -1.854 -5.938 1.00 90.50 84 LEU A O 1
ATOM 658 N N . ALA A 1 85 ? 2.187 -0.736 -6.238 1.00 84.00 85 ALA A N 1
ATOM 659 C CA . ALA A 1 85 ? 2.520 -1.359 -7.504 1.00 84.00 85 ALA A CA 1
ATOM 660 C C . ALA A 1 85 ? 3.388 -2.603 -7.282 1.00 84.00 85 ALA A C 1
ATOM 662 O O . ALA A 1 85 ? 4.166 -2.684 -6.321 1.00 84.00 85 ALA A O 1
ATOM 663 N N . ALA A 1 86 ? 3.324 -3.536 -8.234 1.00 77.38 86 ALA A N 1
ATOM 664 C CA . ALA A 1 86 ? 4.219 -4.683 -8.259 1.00 77.38 86 ALA A CA 1
ATOM 665 C C . ALA A 1 86 ? 5.695 -4.233 -8.217 1.00 77.38 86 ALA A C 1
ATOM 667 O O . ALA A 1 86 ? 6.071 -3.290 -8.930 1.00 77.38 86 ALA A O 1
ATOM 668 N N . PRO A 1 87 ? 6.546 -4.879 -7.396 1.00 75.12 87 PRO A N 1
ATOM 669 C CA . PRO A 1 87 ? 7.965 -4.564 -7.354 1.00 75.12 87 PRO A CA 1
ATOM 670 C C . PRO A 1 87 ? 8.591 -4.703 -8.746 1.00 75.12 87 PRO A C 1
ATOM 672 O O . PRO A 1 87 ? 8.423 -5.715 -9.427 1.00 75.12 87 PRO A O 1
ATOM 675 N N . ARG A 1 88 ? 9.311 -3.664 -9.175 1.00 71.56 88 ARG A N 1
ATOM 676 C CA . ARG A 1 88 ? 10.048 -3.662 -10.442 1.00 71.56 88 ARG A CA 1
ATOM 677 C C . ARG A 1 88 ? 11.461 -4.175 -10.191 1.00 71.56 88 ARG A C 1
ATOM 679 O O . ARG A 1 88 ? 12.075 -3.813 -9.187 1.00 71.56 88 ARG A O 1
ATOM 686 N N . GLN A 1 89 ? 11.978 -5.001 -11.095 1.00 64.88 89 GLN A N 1
ATOM 687 C CA . GLN A 1 89 ? 13.388 -5.384 -11.063 1.00 64.88 89 GLN A CA 1
AT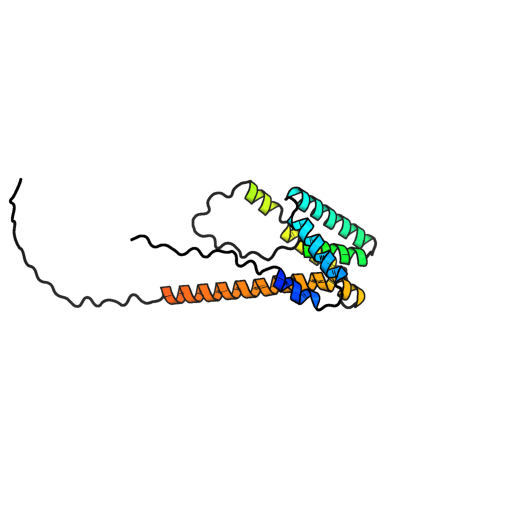OM 688 C C . GLN A 1 89 ? 14.261 -4.150 -11.318 1.00 64.88 89 GLN A C 1
ATOM 690 O O . GLN A 1 89 ? 13.882 -3.258 -12.083 1.00 64.88 89 GLN A O 1
ATOM 695 N N . LYS A 1 90 ? 15.420 -4.080 -10.651 1.00 60.41 90 LYS A N 1
ATOM 696 C CA . LYS A 1 90 ? 16.423 -3.058 -10.968 1.00 60.41 90 LYS A CA 1
ATOM 697 C C . LYS A 1 90 ? 16.839 -3.252 -12.421 1.00 60.41 90 LYS A C 1
ATOM 699 O O . LYS A 1 90 ? 17.189 -4.363 -12.808 1.00 60.41 90 LYS A O 1
ATOM 704 N N . ALA A 1 91 ? 16.795 -2.177 -13.202 1.00 57.84 91 ALA A N 1
ATOM 705 C CA . ALA A 1 91 ? 17.329 -2.199 -14.552 1.00 57.84 91 ALA A CA 1
ATOM 706 C C . ALA A 1 91 ? 18.804 -2.618 -14.485 1.00 57.84 91 ALA A C 1
ATOM 708 O O . ALA A 1 91 ? 19.587 -2.021 -13.741 1.00 57.84 91 ALA A O 1
ATOM 709 N N . VAL A 1 92 ? 19.166 -3.657 -15.237 1.00 56.28 92 VAL A N 1
ATOM 710 C CA . VAL A 1 92 ? 20.568 -3.973 -15.502 1.00 56.28 92 VAL A CA 1
ATOM 711 C C . VAL A 1 92 ? 21.080 -2.814 -16.347 1.00 56.28 92 VAL A C 1
ATOM 713 O O . VAL A 1 92 ? 20.658 -2.651 -17.490 1.00 56.28 92 VAL A O 1
ATOM 716 N N . LEU A 1 93 ? 21.892 -1.942 -15.749 1.00 52.41 93 LEU A N 1
ATOM 717 C CA . LEU A 1 93 ? 22.500 -0.816 -16.449 1.00 52.41 93 LEU A CA 1
ATOM 718 C C . LEU A 1 93 ? 23.446 -1.380 -17.515 1.00 52.41 93 LEU A C 1
ATOM 720 O O . LEU A 1 93 ? 24.586 -1.722 -17.221 1.00 52.41 93 LEU A O 1
ATOM 724 N N . GLY A 1 94 ? 22.946 -1.523 -18.742 1.00 52.50 94 GLY A N 1
ATOM 725 C CA . GLY A 1 94 ? 23.787 -1.698 -19.918 1.00 52.50 94 GLY A CA 1
ATOM 726 C C . GLY A 1 94 ? 24.566 -0.411 -20.181 1.00 52.50 94 GLY A C 1
ATOM 727 O O . GLY A 1 94 ? 24.059 0.684 -19.930 1.00 52.50 94 GLY A O 1
ATOM 728 N N . GLU A 1 95 ? 25.800 -0.548 -20.661 1.00 52.16 95 GLU A N 1
ATOM 729 C CA . GLU A 1 95 ? 26.736 0.535 -20.989 1.00 52.16 95 GLU A CA 1
ATOM 730 C C . GLU A 1 95 ? 26.225 1.413 -22.149 1.00 52.16 95 GLU A C 1
ATOM 732 O O . GLU A 1 95 ? 26.718 1.345 -23.265 1.00 52.16 95 GLU A O 1
ATOM 737 N N . ALA A 1 96 ? 25.189 2.211 -21.901 1.00 54.53 96 ALA A N 1
ATOM 738 C CA . ALA A 1 96 ? 24.788 3.393 -22.664 1.00 54.53 96 ALA A CA 1
ATOM 739 C C . ALA A 1 96 ? 23.590 4.030 -21.943 1.00 54.53 96 ALA A C 1
ATOM 741 O O . ALA A 1 96 ? 22.442 3.913 -22.374 1.00 54.53 96 ALA A O 1
ATOM 742 N N . ALA A 1 97 ? 23.837 4.677 -20.803 1.00 60.59 97 ALA A N 1
ATOM 743 C CA . ALA A 1 97 ? 22.816 5.491 -20.156 1.00 60.59 97 ALA A CA 1
ATOM 744 C C . ALA A 1 97 ? 22.599 6.754 -21.001 1.00 60.59 97 ALA A C 1
ATOM 746 O O . ALA A 1 97 ? 23.321 7.741 -20.862 1.00 60.59 97 ALA A O 1
ATOM 747 N N . ALA A 1 98 ? 21.626 6.710 -21.913 1.00 67.31 98 ALA A N 1
ATOM 748 C CA . ALA A 1 98 ? 21.082 7.927 -22.496 1.00 67.31 98 ALA A CA 1
ATOM 749 C C . ALA A 1 98 ? 20.609 8.855 -21.355 1.00 67.31 98 ALA A C 1
ATOM 751 O O . ALA A 1 98 ? 20.103 8.349 -20.344 1.00 67.31 98 ALA A O 1
ATOM 752 N N . PRO A 1 99 ? 20.788 10.184 -21.475 1.00 65.81 99 PRO A N 1
ATOM 753 C CA . PRO 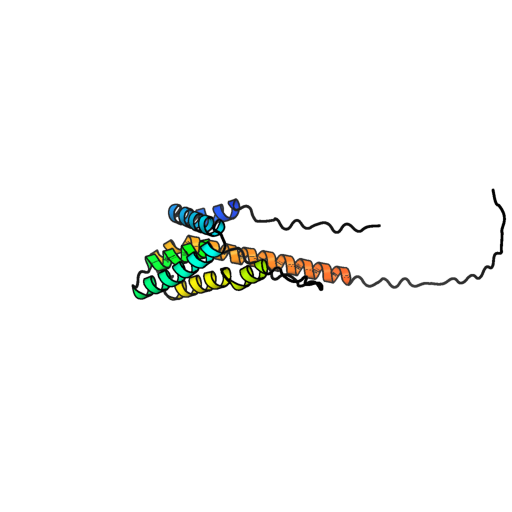A 1 99 ? 20.334 11.119 -20.454 1.00 65.81 99 PRO A CA 1
ATOM 754 C C . PRO A 1 99 ? 18.840 10.909 -20.191 1.00 65.81 99 PRO A C 1
ATOM 756 O O . PRO A 1 99 ? 18.027 10.852 -21.114 1.00 65.81 99 PRO A O 1
ATOM 759 N N . MET A 1 100 ? 18.505 10.721 -18.915 1.00 72.56 100 MET A N 1
ATOM 760 C CA . MET A 1 100 ? 17.139 10.482 -18.468 1.00 72.56 100 MET A CA 1
ATOM 761 C C . MET A 1 100 ? 16.295 11.743 -18.716 1.00 72.56 100 MET A C 1
ATOM 763 O O . MET A 1 100 ? 16.749 12.826 -18.350 1.00 72.56 100 MET A O 1
ATOM 767 N N . PRO A 1 101 ? 15.090 11.633 -19.305 1.00 76.44 101 PRO A N 1
ATOM 768 C CA . PRO A 1 101 ? 14.182 12.773 -19.442 1.00 76.44 101 PRO A CA 1
ATOM 769 C C . PRO A 1 101 ? 13.855 13.382 -18.070 1.00 76.44 101 PRO A C 1
ATOM 771 O O . PRO A 1 101 ? 13.630 12.624 -17.123 1.00 76.44 101 PRO A O 1
ATOM 774 N N . GLU A 1 102 ? 13.776 14.714 -17.961 1.00 70.75 102 GLU A N 1
ATOM 775 C CA . GLU A 1 102 ? 13.457 15.415 -16.698 1.00 70.75 102 GLU A CA 1
ATOM 776 C C . GLU A 1 102 ? 12.153 14.899 -16.065 1.00 70.75 102 GLU A C 1
ATOM 778 O O . GLU A 1 102 ? 12.128 14.576 -14.880 1.00 70.75 102 GLU A O 1
ATOM 783 N N . GLU A 1 103 ? 11.118 14.650 -16.870 1.00 63.56 103 GLU A N 1
ATOM 784 C CA . GLU A 1 103 ? 9.842 14.069 -16.420 1.00 63.56 103 GLU A CA 1
ATOM 785 C C . GLU A 1 103 ? 10.008 12.681 -15.766 1.00 63.56 103 GLU A C 1
ATOM 787 O O . GLU A 1 103 ? 9.315 12.320 -14.812 1.00 63.56 103 GLU A O 1
ATOM 792 N N . ALA A 1 104 ? 10.934 11.856 -16.266 1.00 64.88 104 ALA A N 1
ATOM 793 C CA . ALA A 1 104 ? 11.225 10.550 -15.675 1.00 64.88 104 ALA A CA 1
ATOM 794 C C . ALA A 1 104 ? 12.010 10.692 -14.362 1.00 64.88 104 ALA A C 1
ATOM 796 O O . ALA A 1 104 ? 11.846 9.879 -13.445 1.00 64.88 104 ALA A O 1
ATOM 797 N N . GLN A 1 105 ? 12.827 11.739 -14.260 1.00 60.91 105 GLN A N 1
ATOM 798 C CA . GLN A 1 105 ? 13.598 12.074 -13.073 1.00 60.91 105 GLN A CA 1
ATOM 799 C C . GLN A 1 105 ? 12.691 12.590 -11.946 1.00 60.91 105 GLN A C 1
ATOM 801 O O . GLN A 1 105 ? 12.810 12.116 -10.817 1.00 60.91 105 GLN A O 1
ATOM 806 N N . GLU A 1 106 ? 11.719 13.452 -12.248 1.00 59.72 106 GLU A N 1
ATOM 807 C CA . GLU A 1 106 ? 10.690 13.916 -11.304 1.00 59.72 106 GLU A CA 1
ATOM 808 C C . GLU A 1 106 ? 9.837 12.753 -10.770 1.00 59.72 106 GLU A C 1
ATOM 810 O O . GLU A 1 106 ? 9.635 12.608 -9.560 1.00 59.72 106 GLU A O 1
ATOM 815 N N . ARG A 1 107 ? 9.433 11.824 -11.649 1.00 60.62 107 ARG A N 1
ATOM 816 C CA . ARG A 1 107 ? 8.703 10.598 -11.264 1.00 60.62 107 ARG A CA 1
ATOM 817 C C . ARG A 1 107 ? 9.504 9.689 -10.333 1.00 60.62 107 ARG A C 1
ATOM 819 O O . ARG A 1 107 ? 8.922 9.023 -9.473 1.00 60.62 107 ARG A O 1
ATOM 826 N N . LEU A 1 108 ? 10.826 9.640 -10.496 1.00 60.34 108 LEU A N 1
ATOM 827 C CA . LEU A 1 108 ? 11.728 8.919 -9.595 1.00 60.34 108 LEU A CA 1
ATOM 828 C C . LEU A 1 108 ? 11.914 9.656 -8.263 1.00 60.34 108 LEU A C 1
ATOM 830 O O . LEU A 1 108 ? 11.941 9.008 -7.214 1.00 60.34 108 LEU A O 1
ATOM 834 N N . GLN A 1 109 ? 11.993 10.988 -8.284 1.00 54.53 109 GLN A N 1
ATOM 835 C CA . GLN A 1 109 ? 12.135 11.809 -7.079 1.00 54.53 109 GLN A CA 1
ATOM 836 C C . GLN A 1 109 ? 10.910 11.722 -6.161 1.00 54.53 109 GLN A C 1
ATOM 838 O O . GLN A 1 109 ? 11.081 11.644 -4.941 1.00 54.53 109 GLN A O 1
ATOM 843 N N . ALA A 1 110 ? 9.700 11.612 -6.723 1.00 60.28 110 ALA A N 1
ATOM 844 C CA . ALA A 1 110 ? 8.456 11.504 -5.955 1.00 60.28 110 ALA A CA 1
ATOM 845 C C . ALA A 1 110 ? 8.409 10.287 -5.004 1.00 60.28 110 ALA A C 1
ATOM 847 O O . ALA A 1 110 ? 7.651 10.289 -4.034 1.00 60.28 110 ALA A O 1
ATOM 848 N N . ASN A 1 111 ? 9.225 9.243 -5.238 1.00 81.50 111 ASN A N 1
ATOM 849 C CA . ASN A 1 111 ? 9.415 8.094 -4.335 1.00 81.50 111 ASN A CA 1
ATOM 850 C C . ASN A 1 111 ? 8.111 7.466 -3.788 1.00 81.50 111 ASN A C 1
ATOM 852 O O . ASN A 1 111 ? 8.111 6.851 -2.716 1.00 81.50 111 ASN A O 1
ATOM 856 N N . LEU A 1 112 ? 7.004 7.569 -4.536 1.00 86.19 112 LEU A N 1
ATOM 857 C CA . LEU A 1 112 ? 5.648 7.251 -4.068 1.00 86.19 112 LEU A CA 1
ATOM 858 C C . LEU A 1 112 ? 5.547 5.849 -3.466 1.00 86.19 112 LEU A C 1
ATOM 860 O O . LEU A 1 112 ? 5.045 5.662 -2.364 1.00 86.19 112 LEU A O 1
ATOM 864 N N . GLN A 1 113 ? 6.105 4.851 -4.151 1.00 88.75 113 GLN A N 1
ATOM 865 C CA . GLN A 1 113 ? 6.071 3.459 -3.695 1.00 88.75 113 GLN A CA 1
ATOM 866 C C . GLN A 1 113 ? 6.906 3.226 -2.428 1.00 88.75 113 GLN A C 1
ATOM 868 O O . GLN A 1 113 ? 6.565 2.381 -1.606 1.00 88.75 113 GLN A O 1
ATOM 873 N N . SER A 1 114 ? 8.002 3.969 -2.245 1.00 88.75 114 SER A N 1
ATOM 874 C CA . SER A 1 114 ? 8.805 3.907 -1.017 1.00 88.75 114 SER A CA 1
ATOM 875 C C . SER A 1 114 ? 8.035 4.504 0.159 1.00 88.75 114 SER A C 1
ATOM 877 O O . SER A 1 114 ? 7.968 3.903 1.231 1.00 88.75 114 SER A O 1
ATOM 879 N N . ARG A 1 115 ? 7.394 5.654 -0.064 1.00 91.81 115 ARG A N 1
ATOM 880 C CA . ARG A 1 115 ? 6.563 6.335 0.931 1.00 91.81 115 ARG A CA 1
ATOM 881 C C . ARG A 1 115 ? 5.335 5.511 1.327 1.00 91.81 115 ARG A C 1
ATOM 883 O O . ARG A 1 115 ? 5.140 5.289 2.516 1.00 91.81 115 ARG A O 1
ATOM 890 N N . LEU A 1 116 ? 4.596 4.951 0.365 1.00 93.00 116 LEU A N 1
ATOM 891 C CA . LEU A 1 116 ? 3.466 4.045 0.625 1.00 93.00 116 LEU A CA 1
ATOM 892 C C . LEU A 1 116 ? 3.876 2.858 1.504 1.00 93.00 116 LEU A C 1
ATOM 894 O O . LEU A 1 116 ? 3.223 2.571 2.504 1.00 93.00 116 LEU A O 1
ATOM 898 N N . ARG A 1 117 ? 5.002 2.201 1.194 1.00 93.00 117 ARG A N 1
ATOM 899 C CA . ARG A 1 117 ? 5.525 1.102 2.025 1.00 93.00 117 ARG A CA 1
ATOM 900 C C . ARG A 1 117 ? 5.859 1.568 3.439 1.00 93.00 117 ARG A C 1
ATOM 902 O O . ARG A 1 117 ? 5.481 0.902 4.395 1.00 93.00 117 ARG A O 1
ATOM 909 N N . LYS A 1 118 ? 6.543 2.710 3.587 1.00 93.69 118 LYS A N 1
ATOM 910 C CA . LYS A 1 118 ? 6.859 3.286 4.905 1.00 93.69 118 LYS A CA 1
ATOM 911 C C . LYS A 1 118 ? 5.595 3.596 5.704 1.00 93.69 118 LYS A C 1
ATOM 913 O O . LYS A 1 118 ? 5.561 3.291 6.890 1.00 93.69 118 LYS A O 1
ATOM 918 N N . LEU A 1 119 ? 4.570 4.157 5.063 1.00 94.88 119 LEU A N 1
ATOM 919 C CA . LEU A 1 119 ? 3.275 4.443 5.676 1.00 94.88 119 LEU A CA 1
ATOM 920 C C . LEU A 1 119 ? 2.617 3.158 6.180 1.00 94.88 119 LEU A C 1
ATOM 922 O O . LEU A 1 119 ? 2.223 3.099 7.342 1.00 94.88 119 LEU A O 1
ATOM 926 N N . ILE A 1 120 ? 2.564 2.118 5.344 1.00 95.81 120 ILE A N 1
ATOM 927 C CA . ILE A 1 120 ? 1.998 0.815 5.712 1.00 95.81 120 ILE A CA 1
ATOM 928 C C . ILE A 1 120 ? 2.743 0.218 6.908 1.00 95.81 120 ILE A C 1
ATOM 930 O O . ILE A 1 120 ? 2.109 -0.144 7.893 1.00 95.81 120 ILE A O 1
ATOM 934 N N . PHE A 1 121 ? 4.079 0.167 6.869 1.00 95.50 121 PHE A N 1
ATOM 935 C CA . PHE A 1 121 ? 4.872 -0.351 7.989 1.00 95.50 121 PHE A CA 1
ATOM 936 C C . PHE A 1 121 ? 4.683 0.465 9.265 1.00 95.50 121 PHE A C 1
ATOM 938 O O . PHE A 1 121 ? 4.549 -0.108 10.344 1.00 95.50 121 PHE A O 1
ATOM 945 N N . LYS A 1 122 ? 4.634 1.794 9.144 1.00 95.06 122 LYS A N 1
ATOM 946 C CA . LYS A 1 122 ? 4.368 2.686 10.271 1.00 95.06 122 LYS A CA 1
ATOM 947 C C . LYS A 1 122 ? 2.996 2.397 10.878 1.00 95.06 122 LYS A C 1
ATOM 949 O O . LYS A 1 122 ? 2.910 2.256 12.087 1.00 95.06 122 LYS A O 1
ATOM 954 N N . GLY A 1 123 ? 1.954 2.272 10.057 1.00 94.75 123 GLY A N 1
ATOM 955 C CA . GLY A 1 123 ? 0.599 1.955 10.512 1.00 94.75 123 GLY A CA 1
ATOM 956 C C . GLY A 1 123 ? 0.509 0.589 11.192 1.00 94.75 123 GLY A C 1
ATOM 957 O O . GLY A 1 123 ? -0.030 0.491 12.289 1.00 94.75 123 GLY A O 1
ATOM 958 N N . LEU A 1 124 ? 1.088 -0.448 10.578 1.00 95.25 124 LEU A N 1
ATOM 959 C CA . LEU A 1 124 ? 1.126 -1.800 11.146 1.00 95.25 124 LEU A CA 1
ATOM 960 C C . LEU A 1 124 ? 1.865 -1.852 12.488 1.00 95.25 124 LEU A C 1
ATOM 962 O O . LEU A 1 124 ? 1.497 -2.646 13.343 1.00 95.25 124 LEU A O 1
ATOM 966 N N . GLY A 1 125 ? 2.866 -0.992 12.699 1.00 95.25 125 GLY A N 1
ATOM 967 C CA . GLY A 1 125 ? 3.591 -0.900 13.968 1.00 95.25 125 GLY A CA 1
ATOM 968 C C . GLY A 1 125 ? 2.747 -0.437 15.162 1.00 95.25 125 GLY A C 1
ATOM 969 O O . GLY A 1 125 ? 3.184 -0.608 16.295 1.00 95.25 125 GLY A O 1
ATOM 970 N N . TYR A 1 126 ? 1.559 0.130 14.927 1.00 93.69 126 TYR A N 1
ATOM 971 C CA . TYR A 1 126 ? 0.626 0.544 15.982 1.00 93.69 126 TYR A CA 1
ATOM 972 C C . TYR A 1 126 ? -0.505 -0.458 16.231 1.00 93.69 126 TYR A C 1
ATOM 974 O O . TYR A 1 126 ? -1.307 -0.242 17.134 1.00 93.69 126 TYR A O 1
ATOM 982 N N . LEU A 1 127 ? -0.609 -1.517 15.426 1.00 93.94 127 LEU A N 1
ATOM 983 C CA . LEU A 1 127 ? -1.727 -2.451 15.481 1.00 93.94 127 LEU A CA 1
ATOM 984 C C . LEU A 1 127 ? -1.313 -3.785 16.092 1.00 93.94 127 LEU A C 1
ATOM 986 O O . LEU A 1 127 ? -0.248 -4.323 15.792 1.00 93.94 127 LEU A O 1
ATOM 990 N N . ASP A 1 128 ? -2.211 -4.349 16.894 1.00 92.31 128 ASP A N 1
ATOM 991 C CA . ASP A 1 128 ? -2.096 -5.723 17.358 1.00 92.31 128 ASP A CA 1
ATOM 992 C C . ASP A 1 128 ? -2.745 -6.670 16.341 1.00 92.31 128 ASP A C 1
ATOM 994 O O . ASP A 1 128 ? -3.964 -6.721 16.188 1.00 92.31 128 ASP A O 1
ATOM 998 N N . LEU A 1 129 ? -1.916 -7.428 15.624 1.00 88.81 129 LEU A N 1
ATOM 999 C CA . LEU A 1 129 ? -2.378 -8.403 14.633 1.00 88.81 129 LEU A CA 1
ATOM 1000 C C . LEU A 1 129 ? -2.851 -9.723 15.261 1.00 88.81 129 LEU A C 1
ATOM 1002 O O . LEU A 1 129 ? -3.333 -10.591 14.534 1.00 88.81 129 LEU A O 1
ATOM 1006 N N . SER A 1 130 ? -2.700 -9.898 16.579 1.00 90.44 130 SER A N 1
ATOM 1007 C CA . SER A 1 130 ? -3.275 -11.042 17.293 1.00 90.44 130 SER A CA 1
ATOM 1008 C C . SER A 1 130 ? -4.784 -10.894 17.510 1.00 90.44 130 SER A C 1
ATOM 1010 O O . SER A 1 130 ? -5.482 -11.900 17.660 1.00 90.44 130 SER A O 1
ATOM 1012 N N . ASP A 1 131 ? -5.303 -9.663 17.445 1.00 91.62 131 ASP A N 1
ATOM 1013 C CA . ASP A 1 131 ? -6.735 -9.395 17.461 1.00 91.62 131 ASP A CA 1
ATOM 1014 C C . ASP A 1 131 ? -7.399 -9.844 16.149 1.00 91.62 131 ASP A C 1
ATOM 1016 O O . ASP A 1 131 ? -7.076 -9.386 15.047 1.00 91.62 131 ASP A O 1
ATOM 1020 N N . ALA A 1 132 ? -8.390 -10.729 16.274 1.00 87.19 132 ALA A N 1
ATOM 1021 C CA . ALA A 1 132 ? -9.114 -11.290 15.139 1.00 87.19 132 ALA A CA 1
ATOM 1022 C C . ALA A 1 132 ? -9.902 -10.225 14.356 1.00 87.19 132 ALA A C 1
ATOM 1024 O O . ALA A 1 132 ? -10.066 -10.358 13.139 1.00 87.19 132 ALA A O 1
ATOM 1025 N N . GLY A 1 133 ? -10.376 -9.168 15.028 1.00 88.00 133 GLY A N 1
ATOM 1026 C CA . GLY A 1 133 ? -11.087 -8.064 14.383 1.00 88.00 133 GLY A CA 1
ATOM 1027 C C . GLY A 1 133 ? -10.175 -7.294 13.432 1.00 88.00 133 GLY A C 1
ATOM 1028 O O . GLY A 1 133 ? -10.471 -7.155 12.242 1.00 88.00 133 GLY A O 1
ATOM 1029 N N . THR A 1 134 ? -9.028 -6.865 13.945 1.00 90.19 134 THR A N 1
ATOM 1030 C CA . THR A 1 134 ? -7.977 -6.163 13.202 1.00 90.19 134 THR A CA 1
ATOM 1031 C C . THR A 1 134 ? -7.438 -7.017 12.052 1.00 90.19 134 THR A C 1
ATOM 1033 O O . THR A 1 134 ? -7.370 -6.553 10.909 1.00 90.19 134 THR A O 1
ATOM 1036 N N . ALA A 1 135 ? -7.130 -8.291 12.315 1.00 88.06 135 ALA A N 1
ATOM 1037 C CA . ALA A 1 135 ? -6.636 -9.221 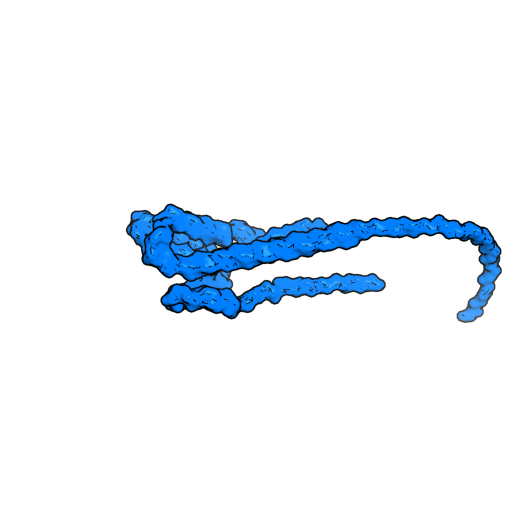11.302 1.00 88.06 135 ALA A CA 1
ATOM 1038 C C . ALA A 1 135 ? -7.639 -9.407 10.151 1.00 88.06 135 ALA A C 1
ATOM 1040 O O . ALA A 1 135 ? -7.263 -9.300 8.985 1.00 88.06 135 ALA A O 1
ATOM 1041 N N . SER A 1 136 ? -8.925 -9.602 10.466 1.00 86.81 136 SER A N 1
ATOM 1042 C CA . SER A 1 136 ? -10.004 -9.721 9.473 1.00 86.81 136 SER A CA 1
ATOM 1043 C C . SER A 1 136 ? -10.144 -8.468 8.605 1.00 86.81 136 SER A C 1
ATOM 1045 O O . SER A 1 136 ? -10.333 -8.554 7.390 1.00 86.81 136 SER A O 1
ATOM 1047 N N . GLN A 1 137 ? -10.009 -7.279 9.200 1.00 87.88 137 GLN A N 1
ATOM 1048 C CA . GLN A 1 137 ? -10.094 -6.029 8.450 1.00 87.88 137 GLN A CA 1
ATOM 1049 C C . GLN A 1 137 ? -8.927 -5.828 7.484 1.00 87.88 137 GLN A C 1
ATOM 1051 O O . GLN A 1 137 ? -9.134 -5.249 6.413 1.00 87.88 137 GLN A O 1
ATOM 1056 N N . LEU A 1 138 ? -7.724 -6.258 7.865 1.00 90.94 138 LEU A N 1
ATOM 1057 C CA . LEU A 1 138 ? -6.500 -6.085 7.086 1.00 90.94 138 LEU A CA 1
ATOM 1058 C C . LEU A 1 138 ? -6.215 -7.228 6.113 1.00 90.94 138 LEU A C 1
ATOM 1060 O O . LEU A 1 138 ? -5.388 -7.048 5.220 1.00 90.94 138 LEU A O 1
ATOM 1064 N N . GLU A 1 139 ? -6.900 -8.362 6.251 1.00 90.00 139 GLU A N 1
ATOM 1065 C CA . GLU A 1 139 ? -6.671 -9.574 5.461 1.00 90.00 139 GLU A CA 1
ATOM 1066 C C . GLU A 1 139 ? -6.534 -9.295 3.951 1.00 90.00 139 GLU A C 1
ATOM 1068 O O . GLU A 1 139 ? -5.487 -9.657 3.409 1.00 90.00 139 GLU A O 1
ATOM 1073 N N . PRO A 1 140 ? -7.429 -8.537 3.278 1.00 87.38 140 PRO A N 1
ATOM 1074 C CA . PRO A 1 140 ? -7.298 -8.310 1.836 1.00 87.38 140 PRO A CA 1
ATOM 1075 C C . PRO A 1 140 ? -6.001 -7.584 1.457 1.00 87.38 140 PRO A C 1
ATOM 1077 O O . PRO A 1 140 ? -5.368 -7.898 0.449 1.00 87.38 140 PRO A O 1
ATOM 1080 N N . ALA A 1 141 ? -5.580 -6.624 2.285 1.00 90.75 141 ALA A N 1
ATOM 1081 C CA . ALA A 1 141 ? -4.359 -5.860 2.061 1.00 90.75 141 ALA A CA 1
ATOM 1082 C C . ALA A 1 141 ? -3.104 -6.702 2.319 1.00 90.75 141 ALA A C 1
ATOM 1084 O O . ALA A 1 141 ? -2.152 -6.642 1.540 1.00 90.75 141 ALA A O 1
ATOM 1085 N N . LEU A 1 142 ? -3.098 -7.499 3.391 1.00 91.19 142 LEU A N 1
ATOM 1086 C CA . LEU A 1 142 ? -1.983 -8.390 3.720 1.00 91.19 142 LEU A CA 1
ATOM 1087 C C . LEU A 1 142 ? -1.826 -9.493 2.666 1.00 91.19 142 LEU A C 1
ATOM 1089 O O . LEU A 1 142 ? -0.708 -9.749 2.213 1.00 91.19 142 LEU A O 1
ATOM 1093 N N . SER A 1 143 ? -2.934 -10.088 2.224 1.00 89.00 143 SER A N 1
ATOM 1094 C CA . SER A 1 143 ? -2.964 -11.090 1.157 1.00 89.00 143 SER A CA 1
ATOM 1095 C C . SER A 1 143 ? -2.450 -10.514 -0.162 1.00 89.00 143 SER A C 1
ATOM 1097 O O . SER A 1 143 ? -1.565 -11.104 -0.783 1.00 89.00 143 SER A O 1
ATOM 1099 N N . PHE A 1 144 ? -2.890 -9.312 -0.545 1.00 88.00 144 PHE A N 1
ATOM 1100 C CA . PHE A 1 144 ? -2.360 -8.625 -1.724 1.00 88.00 144 PHE A CA 1
ATOM 1101 C C . PHE A 1 144 ? -0.848 -8.368 -1.631 1.00 88.00 144 PHE A C 1
ATOM 1103 O O . PHE A 1 144 ? -0.103 -8.683 -2.559 1.00 88.00 144 PHE A O 1
ATOM 1110 N N . MET A 1 145 ? -0.357 -7.851 -0.501 1.00 90.44 145 MET A N 1
ATOM 1111 C CA . MET A 1 145 ? 1.079 -7.614 -0.313 1.00 90.44 145 MET A CA 1
ATOM 1112 C C . MET A 1 145 ? 1.896 -8.907 -0.363 1.00 90.44 145 MET A C 1
ATOM 1114 O O . MET A 1 145 ? 2.976 -8.926 -0.958 1.00 90.44 145 MET A O 1
ATOM 1118 N N . LYS A 1 146 ? 1.381 -9.998 0.214 1.00 89.94 146 LYS A N 1
ATOM 1119 C CA . LYS A 1 146 ? 2.004 -11.320 0.125 1.00 89.94 146 LYS A CA 1
ATOM 1120 C C . LYS A 1 146 ? 2.122 -11.773 -1.330 1.00 89.94 146 LYS A C 1
ATOM 1122 O O . LYS A 1 146 ? 3.201 -12.201 -1.731 1.00 89.94 146 LYS A O 1
ATOM 1127 N N . LEU A 1 147 ? 1.068 -11.608 -2.130 1.00 86.44 147 LEU A N 1
ATOM 1128 C CA . LEU A 1 147 ? 1.091 -11.928 -3.561 1.00 86.44 147 LEU A CA 1
ATOM 1129 C C . LEU A 1 147 ? 2.147 -11.119 -4.316 1.00 86.44 147 LEU A C 1
ATOM 1131 O O . LEU A 1 147 ? 2.911 -11.688 -5.094 1.00 86.44 147 LEU A O 1
ATOM 1135 N N . LEU A 1 148 ? 2.257 -9.813 -4.047 1.00 84.38 148 LEU A N 1
ATOM 1136 C CA . LEU A 1 148 ? 3.292 -8.974 -4.660 1.00 84.38 148 LEU A CA 1
ATOM 1137 C C . LEU A 1 148 ? 4.711 -9.470 -4.342 1.00 84.38 148 LEU A C 1
ATOM 1139 O O . LEU A 1 148 ? 5.584 -9.440 -5.212 1.00 84.38 148 LEU A O 1
ATOM 1143 N N . ILE A 1 149 ? 4.943 -9.914 -3.104 1.00 86.81 149 ILE A N 1
ATOM 1144 C CA . ILE A 1 149 ? 6.240 -10.430 -2.652 1.00 86.81 149 ILE A CA 1
ATOM 1145 C C . ILE A 1 149 ? 6.550 -11.779 -3.305 1.00 86.81 149 ILE A C 1
ATOM 1147 O O . ILE A 1 149 ? 7.643 -11.949 -3.842 1.00 86.81 149 ILE A O 1
ATOM 1151 N N . GLU A 1 150 ? 5.615 -12.728 -3.273 1.00 85.62 150 GLU A N 1
ATOM 1152 C CA . GLU A 1 150 ? 5.815 -14.061 -3.854 1.00 85.62 150 GLU A CA 1
ATOM 1153 C C . GLU A 1 150 ? 6.037 -13.979 -5.365 1.00 85.62 150 GLU A C 1
ATOM 1155 O O . GLU A 1 150 ? 6.998 -14.548 -5.884 1.00 85.62 150 GLU A O 1
ATOM 1160 N N . HIS A 1 151 ? 5.246 -13.164 -6.065 1.00 80.69 151 HIS A N 1
ATOM 1161 C CA . HIS A 1 151 ? 5.441 -12.935 -7.492 1.00 80.69 151 HIS A CA 1
ATOM 1162 C C . HIS A 1 151 ? 6.820 -12.332 -7.794 1.00 80.69 151 HIS A C 1
ATOM 1164 O O . HIS A 1 151 ? 7.497 -12.746 -8.737 1.00 80.69 151 HIS A O 1
ATOM 1170 N N . PHE A 1 152 ? 7.290 -11.389 -6.972 1.00 81.50 152 PHE A N 1
ATOM 1171 C CA . PHE A 1 152 ? 8.630 -10.834 -7.140 1.00 81.50 152 PHE A CA 1
ATOM 1172 C C . PHE A 1 152 ? 9.729 -11.885 -6.929 1.00 81.50 152 PHE A C 1
ATOM 1174 O O . PHE A 1 152 ? 10.660 -11.941 -7.731 1.00 81.50 152 PHE A O 1
ATOM 1181 N N . LYS A 1 153 ? 9.612 -12.747 -5.909 1.00 81.69 153 LYS A N 1
ATOM 1182 C CA . LYS A 1 153 ? 10.575 -13.837 -5.663 1.00 81.69 153 LYS A CA 1
ATOM 1183 C C . LYS A 1 153 ? 10.683 -14.780 -6.860 1.00 81.69 153 LYS A C 1
ATOM 1185 O O . LYS A 1 153 ? 11.796 -15.074 -7.287 1.00 81.69 153 LYS A O 1
ATOM 1190 N N . VAL A 1 154 ? 9.547 -15.199 -7.424 1.00 80.25 154 VAL A N 1
ATOM 1191 C CA . VAL A 1 154 ? 9.512 -16.077 -8.606 1.00 80.25 154 VAL A CA 1
ATOM 1192 C C . VAL A 1 154 ? 10.222 -15.416 -9.789 1.00 80.25 154 VAL A C 1
ATOM 1194 O O . VAL A 1 154 ? 11.081 -16.030 -10.418 1.00 80.25 154 VAL A O 1
ATOM 1197 N N . ARG A 1 155 ? 9.940 -14.134 -10.060 1.00 75.31 155 ARG A N 1
ATOM 1198 C CA . ARG A 1 155 ? 10.598 -13.407 -11.160 1.00 75.31 155 ARG A CA 1
ATOM 1199 C C . ARG A 1 155 ? 12.106 -13.270 -10.967 1.00 75.31 155 ARG A C 1
ATOM 1201 O O . ARG A 1 155 ? 12.837 -13.338 -11.948 1.00 75.31 155 ARG A O 1
ATOM 1208 N N . VAL A 1 156 ? 12.577 -13.054 -9.738 1.00 77.56 156 VAL A N 1
ATOM 1209 C CA . VAL A 1 156 ? 14.019 -12.978 -9.440 1.00 77.56 156 VAL A CA 1
ATOM 1210 C C . VAL A 1 156 ? 14.695 -14.325 -9.707 1.00 77.56 156 VAL A C 1
ATOM 1212 O O . VAL A 1 156 ? 15.673 -14.365 -10.444 1.00 77.56 156 VAL A O 1
ATOM 1215 N N . GLN A 1 157 ? 14.118 -15.428 -9.224 1.00 76.94 157 GLN A N 1
ATOM 1216 C CA . GLN A 1 157 ? 14.666 -16.775 -9.435 1.00 76.94 157 GLN A CA 1
ATOM 1217 C C . GLN A 1 157 ? 14.760 -17.156 -10.920 1.00 76.94 157 GLN A C 1
ATOM 1219 O O . GLN A 1 157 ? 15.748 -17.752 -11.344 1.00 76.94 157 GLN A O 1
ATOM 1224 N N . LEU A 1 158 ? 13.757 -16.787 -11.726 1.00 72.12 158 LEU A N 1
ATOM 1225 C CA . LEU A 1 158 ? 13.769 -17.033 -13.172 1.00 72.12 158 LEU A CA 1
ATOM 1226 C C . LEU A 1 158 ? 14.890 -16.265 -13.883 1.00 72.12 158 LEU A C 1
ATOM 1228 O O . LEU A 1 158 ? 15.525 -16.798 -14.793 1.00 72.12 158 LEU A O 1
ATOM 1232 N N . VAL A 1 159 ? 15.151 -15.022 -13.470 1.00 70.56 159 VAL A N 1
ATOM 1233 C CA . VAL A 1 159 ? 16.243 -14.218 -14.036 1.00 70.56 159 VAL A CA 1
ATOM 1234 C C . VAL A 1 159 ? 17.601 -14.791 -13.645 1.00 70.56 159 VAL A C 1
ATOM 1236 O O . VAL A 1 159 ? 18.469 -14.906 -14.511 1.00 70.56 159 VAL A O 1
ATOM 1239 N N . ASP A 1 160 ? 17.776 -15.202 -12.390 1.00 73.69 160 ASP A N 1
ATOM 1240 C CA . ASP A 1 160 ? 19.025 -15.807 -11.919 1.00 73.69 160 ASP A CA 1
ATOM 1241 C C . ASP A 1 160 ? 19.338 -17.103 -12.690 1.00 73.69 160 ASP A C 1
ATOM 1243 O O . ASP A 1 160 ? 20.443 -17.260 -13.213 1.00 73.69 160 ASP A O 1
ATOM 1247 N N . ALA A 1 161 ? 18.338 -17.970 -12.889 1.00 72.69 161 ALA A N 1
ATOM 1248 C CA . ALA A 1 161 ? 18.481 -19.198 -13.676 1.00 72.69 161 ALA A CA 1
ATOM 1249 C C . ALA A 1 161 ? 18.847 -18.928 -15.151 1.00 72.69 161 ALA A C 1
ATOM 1251 O O . ALA A 1 161 ? 19.696 -19.613 -15.728 1.00 72.69 161 ALA A O 1
ATOM 1252 N N . CYS A 1 162 ? 18.249 -17.905 -15.771 1.00 69.69 162 CYS A N 1
ATOM 1253 C CA . CYS A 1 162 ? 18.596 -17.489 -17.133 1.00 69.69 162 CYS A CA 1
ATOM 1254 C C . CYS A 1 162 ? 20.029 -16.942 -17.224 1.00 69.69 162 CYS A C 1
ATOM 1256 O O . CYS A 1 162 ? 20.751 -17.267 -18.169 1.00 69.69 162 CYS A O 1
ATOM 1258 N N . CYS A 1 163 ? 20.461 -16.139 -16.249 1.00 70.44 163 CYS A N 1
ATOM 1259 C CA . CYS A 1 163 ? 21.825 -15.614 -16.190 1.00 70.44 163 CYS A CA 1
ATOM 1260 C C . CYS A 1 163 ? 22.860 -16.740 -16.060 1.00 70.44 163 CYS A C 1
ATOM 1262 O O . CYS A 1 163 ? 23.871 -16.733 -16.767 1.00 70.44 163 CYS A O 1
ATOM 1264 N N . GLU A 1 164 ? 22.592 -17.738 -15.215 1.00 71.00 164 GLU A N 1
ATOM 1265 C CA . GLU A 1 164 ? 23.439 -18.926 -15.080 1.00 71.00 164 GLU A CA 1
ATOM 1266 C C . GLU A 1 164 ? 23.510 -19.734 -16.382 1.00 71.00 164 GLU A C 1
ATOM 1268 O O . GLU A 1 164 ? 24.604 -20.114 -16.810 1.00 71.00 164 GLU A O 1
ATOM 1273 N N . ALA A 1 165 ? 22.375 -19.932 -17.062 1.00 71.69 165 ALA A N 1
ATOM 1274 C CA . ALA A 1 165 ? 22.326 -20.631 -18.343 1.00 71.69 165 ALA A CA 1
ATOM 1275 C C . ALA A 1 165 ? 23.144 -19.903 -19.425 1.00 71.69 165 ALA A C 1
ATOM 1277 O O . ALA A 1 165 ? 23.964 -20.524 -20.098 1.00 71.69 165 ALA A O 1
ATOM 1278 N N . VAL A 1 166 ? 23.002 -18.579 -19.560 1.00 73.00 166 VAL A N 1
ATOM 1279 C CA . VAL A 1 166 ? 23.778 -17.779 -20.528 1.00 73.00 166 VAL A CA 1
ATOM 1280 C C . VAL A 1 166 ? 25.281 -17.825 -20.215 1.00 73.00 166 VAL A C 1
ATOM 1282 O O . VAL A 1 166 ? 26.099 -17.984 -21.127 1.00 73.00 166 VAL A O 1
ATOM 1285 N N . ALA A 1 167 ? 25.661 -17.752 -18.935 1.00 72.25 167 ALA A N 1
ATOM 1286 C CA . ALA A 1 167 ? 27.055 -17.859 -18.499 1.00 72.25 167 ALA A CA 1
ATOM 1287 C C . ALA A 1 167 ? 27.656 -19.265 -18.698 1.00 72.25 167 ALA A C 1
ATOM 1289 O O . ALA A 1 167 ? 28.881 -19.406 -18.791 1.00 72.25 167 ALA A O 1
ATOM 1290 N N . ALA A 1 168 ? 26.825 -20.309 -18.752 1.00 70.81 168 ALA A N 1
ATOM 1291 C CA . ALA A 1 168 ? 27.242 -21.666 -19.092 1.00 70.81 168 ALA A CA 1
ATOM 1292 C C . ALA A 1 168 ? 27.463 -21.827 -20.606 1.00 70.81 168 ALA A C 1
ATOM 1294 O O . ALA A 1 168 ? 28.451 -22.436 -21.020 1.00 70.81 168 ALA A O 1
ATOM 1295 N N . THR A 1 169 ? 26.612 -21.220 -21.440 1.00 67.69 169 THR A N 1
ATOM 1296 C CA . THR A 1 169 ? 26.734 -21.285 -22.906 1.00 67.69 169 THR A CA 1
ATOM 1297 C C . THR A 1 169 ? 27.911 -20.460 -23.436 1.00 67.69 169 THR A C 1
ATOM 1299 O O . THR A 1 169 ? 28.568 -20.881 -24.387 1.00 67.69 169 THR A O 1
ATOM 1302 N N . SER A 1 170 ? 28.251 -19.323 -22.809 1.00 60.91 170 SER A N 1
ATOM 1303 C CA . SER A 1 170 ? 29.438 -18.536 -23.203 1.00 60.91 170 SER A CA 1
ATOM 1304 C C . SER A 1 170 ? 30.766 -19.201 -22.813 1.00 60.91 170 SER A C 1
ATOM 1306 O O . SER A 1 170 ? 31.811 -18.891 -23.382 1.00 60.91 170 SER A O 1
ATOM 1308 N N . ARG A 1 171 ? 30.725 -20.173 -21.891 1.00 56.38 171 ARG A N 1
ATOM 1309 C CA . ARG A 1 171 ? 31.864 -21.010 -21.492 1.00 56.38 171 ARG A CA 1
ATOM 1310 C C . ARG A 1 171 ? 32.052 -22.244 -22.366 1.00 56.38 171 ARG A C 1
ATOM 1312 O O . ARG A 1 171 ? 32.786 -23.150 -21.969 1.00 56.38 171 ARG A O 1
ATOM 1319 N N . HIS A 1 172 ? 31.453 -22.304 -23.557 1.00 51.03 172 HIS A N 1
ATOM 1320 C CA . HIS A 1 172 ? 31.891 -23.303 -24.520 1.00 51.03 172 HIS A CA 1
ATOM 1321 C C . HIS A 1 172 ? 33.334 -22.988 -24.932 1.00 51.03 172 HIS A C 1
ATOM 1323 O O . HIS A 1 172 ? 33.585 -21.938 -25.531 1.00 51.03 172 HIS A O 1
ATOM 1329 N N . PRO A 1 173 ? 34.305 -23.853 -24.577 1.00 52.56 173 PRO A N 1
ATOM 1330 C CA . PRO A 1 173 ? 35.689 -23.613 -24.918 1.00 52.56 173 PRO A CA 1
ATOM 1331 C C . PRO A 1 173 ? 35.743 -23.560 -26.434 1.00 52.56 173 PRO A C 1
ATOM 1333 O O . P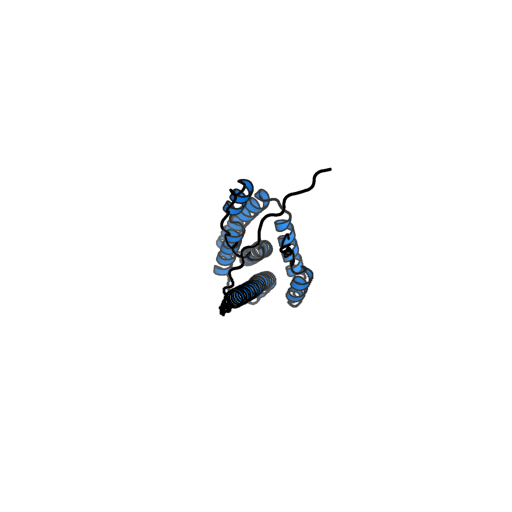RO A 1 173 ? 35.256 -24.478 -27.096 1.00 52.56 173 PRO A O 1
ATOM 1336 N N . HIS A 1 174 ? 36.316 -22.486 -26.982 1.00 54.06 174 HIS A N 1
ATOM 1337 C CA . HIS A 1 174 ? 36.787 -22.482 -28.355 1.00 54.06 174 HIS A CA 1
ATOM 1338 C C . HIS A 1 174 ? 37.552 -23.787 -28.555 1.00 54.06 174 HIS A C 1
ATOM 1340 O O . HIS A 1 174 ? 38.678 -23.941 -28.075 1.00 54.06 174 HIS A O 1
ATOM 1346 N N . SER A 1 175 ? 36.889 -24.753 -29.197 1.00 54.78 175 SER A N 1
ATOM 1347 C CA . SER A 1 175 ? 37.498 -25.977 -29.668 1.00 54.78 175 SER A CA 1
ATOM 1348 C C . SER A 1 175 ? 38.646 -25.499 -30.524 1.00 54.78 175 SER A C 1
ATOM 1350 O O . SER A 1 175 ? 38.448 -24.923 -31.595 1.00 54.78 175 SER A O 1
ATOM 1352 N N . ARG A 1 176 ? 39.842 -25.612 -29.945 1.00 53.91 176 ARG A N 1
ATOM 1353 C CA . ARG A 1 176 ? 41.127 -25.335 -30.558 1.00 53.91 176 ARG A CA 1
ATOM 1354 C C . ARG A 1 176 ? 41.133 -26.210 -31.804 1.00 53.91 176 ARG A C 1
ATOM 1356 O O . ARG A 1 176 ? 41.469 -27.391 -31.725 1.00 53.91 176 ARG A O 1
ATOM 1363 N N . ARG A 1 177 ? 40.687 -25.656 -32.938 1.00 54.00 177 ARG A N 1
ATOM 1364 C CA . ARG A 1 177 ? 40.939 -26.226 -34.256 1.00 54.00 177 ARG A CA 1
ATOM 1365 C C . ARG A 1 177 ? 42.447 -26.371 -34.297 1.00 54.00 177 ARG A C 1
ATOM 1367 O O . ARG A 1 177 ? 43.178 -25.389 -34.362 1.00 54.00 177 ARG A O 1
ATOM 1374 N N . LYS A 1 178 ? 42.911 -27.605 -34.119 1.00 56.69 178 LYS A N 1
ATOM 1375 C CA . LYS A 1 178 ? 44.284 -27.965 -34.410 1.00 56.69 178 LYS A CA 1
ATOM 1376 C C . LYS A 1 178 ? 44.406 -27.803 -35.916 1.00 56.69 178 LYS A C 1
ATOM 1378 O O . LYS A 1 178 ? 44.026 -28.707 -36.657 1.00 56.69 178 LYS A O 1
ATOM 1383 N N . ASP A 1 179 ? 44.878 -26.631 -36.333 1.00 54.12 179 ASP A N 1
ATOM 1384 C CA . ASP A 1 179 ? 45.458 -26.406 -37.650 1.00 54.12 179 ASP A CA 1
ATOM 1385 C C . ASP A 1 179 ? 46.599 -27.406 -37.814 1.00 54.12 179 ASP A C 1
ATOM 1387 O O . ASP A 1 179 ? 47.748 -27.190 -37.432 1.00 54.12 179 ASP A O 1
ATOM 1391 N N . THR A 1 180 ? 46.241 -28.575 -38.327 1.00 57.00 180 THR A N 1
ATOM 1392 C CA . THR A 1 180 ? 47.186 -29.563 -38.815 1.00 57.00 180 THR A CA 1
ATOM 1393 C C . THR A 1 180 ? 47.361 -29.277 -40.296 1.00 57.00 180 THR A C 1
ATOM 1395 O O . THR A 1 180 ? 46.620 -29.757 -41.141 1.00 57.00 180 THR A O 1
ATOM 1398 N N . GLY A 1 181 ? 48.313 -28.374 -40.539 1.00 53.62 181 GLY A N 1
ATOM 1399 C CA . GLY A 1 181 ? 49.154 -28.196 -41.720 1.00 53.62 181 GLY A CA 1
ATOM 1400 C C . GLY A 1 181 ? 48.656 -28.646 -43.094 1.00 53.62 181 GLY A C 1
ATOM 1401 O O . GLY A 1 181 ? 48.462 -29.832 -43.324 1.00 53.62 181 GLY A O 1
ATOM 1402 N N . ARG A 1 182 ? 48.781 -27.751 -44.082 1.00 44.31 182 ARG A N 1
ATOM 1403 C CA . ARG A 1 182 ? 49.733 -27.993 -45.180 1.00 44.31 182 ARG A CA 1
ATOM 1404 C C . ARG A 1 182 ? 50.033 -26.724 -45.969 1.00 44.31 182 ARG A C 1
ATOM 1406 O O . ARG A 1 182 ? 49.187 -26.188 -46.670 1.00 44.31 182 ARG A O 1
ATOM 1413 N N . SER A 1 183 ? 51.291 -26.315 -45.887 1.00 51.19 183 SER A N 1
ATOM 1414 C CA . SER A 1 183 ? 51.946 -25.468 -46.874 1.00 51.19 183 SER A CA 1
ATOM 1415 C C . SER A 1 183 ? 51.875 -26.126 -48.257 1.00 51.19 183 SER A C 1
ATOM 1417 O O . SER A 1 183 ? 52.295 -27.276 -48.404 1.00 51.19 183 SER A O 1
ATOM 1419 N N . ARG A 1 184 ? 51.385 -25.396 -49.263 1.00 49.78 184 ARG A N 1
ATOM 1420 C CA . ARG A 1 184 ? 51.893 -25.479 -50.637 1.00 49.78 184 ARG A CA 1
ATOM 1421 C C . ARG A 1 184 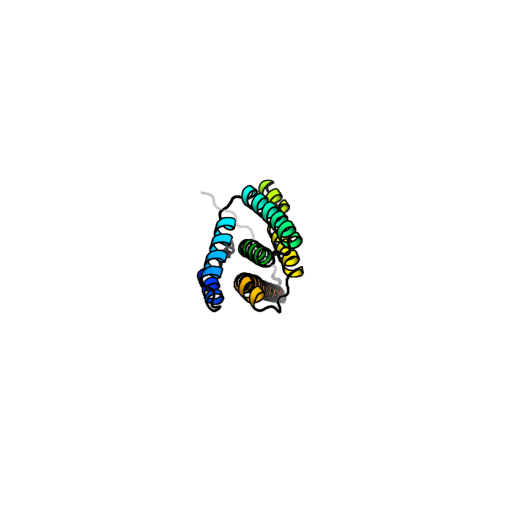? 51.869 -24.094 -51.274 1.00 49.78 184 ARG A C 1
ATOM 1423 O O . ARG A 1 184 ? 50.822 -23.577 -51.643 1.00 49.78 184 ARG A O 1
ATOM 1430 N N . PHE A 1 185 ? 53.076 -23.547 -51.379 1.00 50.62 185 PHE A N 1
ATOM 1431 C CA . PHE A 1 185 ? 53.523 -22.685 -52.464 1.00 50.62 185 PHE A CA 1
ATOM 1432 C C . PHE A 1 185 ? 52.945 -23.126 -53.816 1.00 50.62 185 PHE A C 1
ATOM 1434 O O . PHE A 1 185 ? 52.894 -24.323 -54.112 1.00 50.62 185 PHE A O 1
ATOM 1441 N N . GLY A 1 186 ? 52.573 -22.147 -54.633 1.00 46.16 186 GLY A N 1
ATOM 1442 C CA . GLY A 1 186 ? 52.162 -22.342 -56.016 1.00 46.16 186 GLY A CA 1
ATOM 1443 C C . GLY A 1 186 ? 51.813 -21.011 -56.664 1.00 46.16 186 GLY A C 1
ATOM 1444 O O . GLY A 1 186 ? 50.647 -20.636 -56.709 1.00 46.16 186 GLY A O 1
ATOM 1445 N N . GLU A 1 187 ? 52.847 -20.305 -57.117 1.00 51.62 187 GLU A N 1
ATOM 1446 C CA . GLU A 1 187 ? 52.774 -19.257 -58.135 1.00 51.62 187 GLU A CA 1
ATOM 1447 C C . GLU A 1 187 ? 51.928 -19.722 -59.329 1.00 51.62 187 GLU A C 1
ATOM 1449 O O . GLU A 1 187 ? 52.208 -20.770 -59.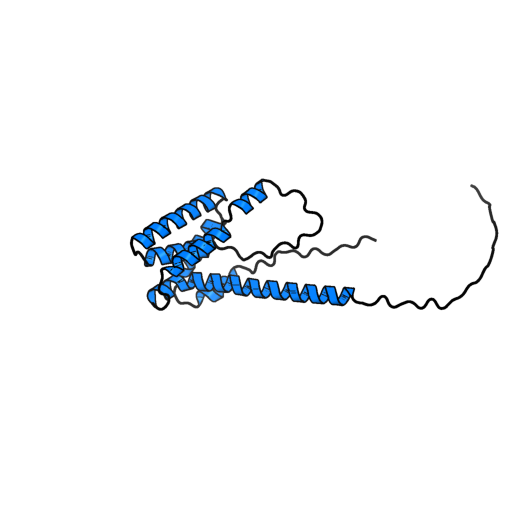897 1.00 51.62 187 GLU A O 1
ATOM 1454 N N . PHE A 1 188 ? 50.934 -18.932 -59.729 1.00 48.72 188 PHE A N 1
ATOM 1455 C CA . PHE A 1 188 ? 50.394 -18.864 -61.093 1.00 48.72 188 PHE A CA 1
ATOM 1456 C C . PHE A 1 188 ? 49.832 -17.441 -61.229 1.00 48.72 188 PHE A C 1
ATOM 1458 O O . PHE A 1 188 ? 48.866 -17.084 -60.563 1.00 48.72 188 PHE A O 1
ATOM 1465 N N . ALA A 1 189 ? 50.628 -16.518 -61.759 1.00 46.50 189 ALA A N 1
ATOM 1466 C CA . ALA A 1 189 ? 50.749 -16.211 -63.183 1.00 46.50 189 ALA A CA 1
ATOM 1467 C C . ALA A 1 189 ? 49.551 -15.405 -63.708 1.00 46.50 189 ALA A C 1
ATOM 1469 O O . ALA A 1 189 ? 48.395 -15.817 -63.657 1.00 46.50 189 ALA A O 1
ATOM 1470 N N . GLU A 1 190 ? 49.917 -14.231 -64.203 1.00 49.19 190 GLU A N 1
ATOM 1471 C CA . GLU A 1 190 ? 49.157 -13.268 -64.981 1.00 49.19 190 GLU A CA 1
ATOM 1472 C C . GLU A 1 190 ? 48.271 -13.926 -66.048 1.00 49.19 190 GLU A C 1
ATOM 1474 O O . GLU A 1 190 ? 48.723 -14.789 -66.796 1.00 49.19 190 GLU A O 1
ATOM 1479 N N . CYS A 1 191 ? 47.046 -13.428 -66.199 1.00 41.50 191 CYS A N 1
ATOM 1480 C CA . CYS A 1 191 ? 46.367 -13.349 -67.490 1.00 41.50 191 CYS A CA 1
ATOM 1481 C C . CYS A 1 191 ? 45.506 -12.084 -67.493 1.00 41.50 191 CYS A C 1
ATOM 1483 O O . CYS A 1 191 ? 44.461 -12.017 -66.847 1.00 41.50 191 CYS A O 1
ATOM 1485 N N . GLY A 1 192 ? 45.995 -11.066 -68.202 1.00 47.94 192 GLY A N 1
ATOM 1486 C CA . GLY A 1 192 ? 45.167 -9.976 -68.701 1.00 47.94 192 GLY A CA 1
ATOM 1487 C C . GLY A 1 192 ? 44.263 -10.436 -69.850 1.00 47.94 192 GLY A C 1
ATOM 1488 O O . GLY A 1 192 ? 44.238 -11.617 -70.197 1.00 47.94 192 GLY A O 1
ATOM 1489 N N . TRP A 1 193 ? 43.616 -9.450 -70.479 1.00 43.09 193 TRP A N 1
ATOM 1490 C CA . TRP A 1 193 ? 42.680 -9.545 -71.613 1.00 43.09 193 TRP A CA 1
ATOM 1491 C C . TRP A 1 193 ? 41.268 -10.021 -71.188 1.00 43.09 193 TRP A C 1
ATOM 1493 O O . TRP A 1 193 ? 41.114 -11.080 -70.605 1.00 43.09 193 TRP A O 1
ATOM 1503 N N . PHE A 1 194 ? 40.164 -9.293 -71.388 1.00 49.00 194 PHE A N 1
ATOM 1504 C CA . PHE A 1 194 ? 39.736 -8.612 -72.612 1.00 49.00 194 PHE A CA 1
ATOM 1505 C C . PHE A 1 194 ? 38.655 -7.542 -72.309 1.00 49.00 194 PHE A C 1
ATOM 1507 O O . PHE A 1 194 ? 37.766 -7.767 -71.489 1.00 49.00 194 PHE A O 1
ATOM 1514 N N . GLN A 1 195 ? 38.723 -6.402 -73.007 1.00 47.44 195 GLN A N 1
ATOM 1515 C CA . GLN A 1 195 ? 37.675 -5.372 -73.109 1.00 47.44 195 GLN A CA 1
ATOM 1516 C C . GLN A 1 195 ? 36.538 -5.811 -74.044 1.00 47.44 195 GLN A C 1
ATOM 1518 O O . GLN A 1 195 ? 36.804 -6.423 -75.078 1.00 47.44 195 GLN A O 1
ATOM 1523 N N . LYS A 1 196 ? 35.311 -5.357 -73.781 1.00 54.28 196 LYS A N 1
ATOM 1524 C CA . LYS A 1 196 ? 34.426 -4.794 -74.812 1.00 54.28 196 LYS A CA 1
ATOM 1525 C C . LYS A 1 196 ? 33.447 -3.818 -74.183 1.00 54.28 196 LYS A C 1
ATOM 1527 O O . LYS A 1 196 ? 32.914 -4.160 -73.107 1.00 54.28 196 LYS A O 1
#

pLDDT: mean 73.82, std 18.9, range [33.19, 97.25]

Sequence (196 aa):
MVHQFGGLTSEEVLPASEVHLEISKFGNEKAVRRFYRDGAAFSNSDLDERTLHLDSLEERLVKAVASESWDQVCSLIREAAAALAAPRQKAVLGEAAAPMPEEAQERLQANLQSRLRKLIFKGLGYLDLSDAGTASQLEPALSFMKLLIEHFKVRVQLVDACCEAVAATSRHPHSRRKDTGRSRFGEFAECGWFQK

Secondary structure (DSSP, 8-state):
---------------HHHHHHHHTTSS-HHHHHHHHHHHHHHHHS-HHHHHHHHHHHHHHHHHHHHTT-HHHHHHHHHHHHHTPPPPPPPP---S--PPPPHHHHHHHHT-HHHHHHHHHHHHHTTS-TTSHHHHHHHHHHHHHHHHHHHHHHHHHHHHHHHHHHHHHHTT-------------------------

Foldseek 3Di:
DDDPDDDPPPPPPPPVVVLLVVLVVQPCVVLLVVLLVLLVVLVPDDPVVVLVVLVVLLVQCVVCVVVVVLLSLLVSLSSLLSVADQDDDDPPDDPDPDDDPVVVVVVVVSCSNVSSVVSNVVSVVSDDCVDPVSVSSNVSSVSSVVVSVVVVVVVVVVVVVVVVVVVVVVPPPPPPPPPPDDDDDDDDDDDDDDDD

Radius of gyration: 29.06 Å; chains: 1; bounding box: 71×45×94 Å